Protein AF-T1L619-F1 (afdb_monomer_lite)

Sequence (221 aa):
MKNTIGLIFLFAVINASYSISLRELAFMKSLYAREDMPKLVLTAMVNRRIDEIRTLYERKPILEDAKIFCNSTEQSLQLLLDSMDSNNTRTGDLSESYSHIVRLINDVKSIMGIHNVDYLTMDSRYSFSRDNLQAMMDAYIGDIEMARKCEVSLGRPNRVDMKIVERIKSLSNEMRNYYFPKDDGFFAEVSSISRKTMDQCLWRFEFLLNKFTATFINLKM

Organism: Tetranychus urticae (NCBI:txid32264)

Foldseek 3Di:
DPVPVVVVVVVVLLVQALQLACQLVVLQCLLQVPHARDLQLLLLVLVSVLVVLVVVLPDPPDDPVSNVLSVVLNVLSVVLNVVSPDPPDDVVVSSVSVNVSSVVVVVVCVVVVNDRLNNDDLPPPDQDDLVSLLN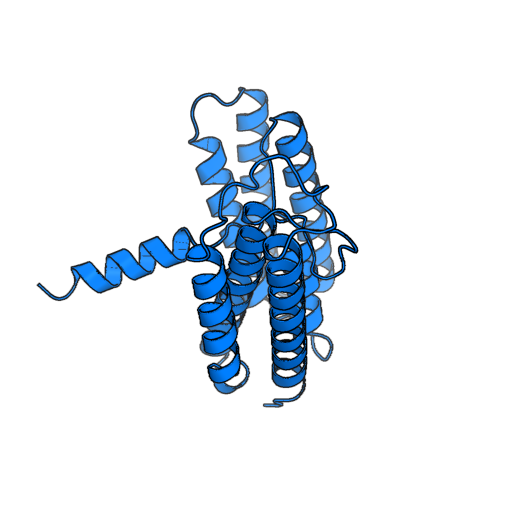VLSHVLSSLVSVQVSCVVVVNNVLQDVVLSVVSVVLSVCSVPDDDDPPPPDDDPCDDPVSVVSVVSSVVNVVSSVVRSVSSNPPDD

Radius of gyration: 19.01 Å; chains: 1; bounding box: 43×44×57 Å

pLDDT: mean 80.31, std 18.73, range [26.52, 97.88]

Structure (mmCIF, N/CA/C/O backbone):
data_AF-T1L619-F1
#
_entry.id   AF-T1L619-F1
#
loop_
_atom_site.group_PDB
_atom_site.id
_atom_site.type_symbol
_atom_site.label_atom_id
_atom_site.label_alt_id
_atom_site.label_comp_id
_atom_site.label_asym_id
_atom_site.label_entity_id
_atom_site.label_seq_id
_atom_site.pdbx_PDB_ins_code
_atom_site.Cartn_x
_atom_site.Cartn_y
_atom_site.Cartn_z
_atom_site.occupancy
_atom_site.B_iso_or_equiv
_atom_site.auth_seq_id
_atom_site.auth_comp_id
_atom_site.auth_asym_id
_atom_site.auth_atom_id
_atom_site.pdbx_PDB_model_num
ATOM 1 N N . MET A 1 1 ? 19.725 -22.799 15.401 1.00 37.38 1 MET A N 1
ATOM 2 C CA . MET A 1 1 ? 19.626 -22.023 14.139 1.00 37.38 1 MET A CA 1
ATOM 3 C C . MET A 1 1 ? 18.178 -21.956 13.620 1.00 37.38 1 MET A C 1
ATOM 5 O O . MET A 1 1 ? 17.909 -22.429 12.527 1.00 37.38 1 MET A O 1
ATOM 9 N N . LYS A 1 2 ? 17.219 -21.404 14.385 1.00 36.38 2 LYS A N 1
ATOM 10 C CA . LYS A 1 2 ? 15.802 -21.291 13.953 1.00 36.38 2 LYS A CA 1
ATOM 11 C C . LYS A 1 2 ? 15.220 -19.868 14.010 1.00 36.38 2 LYS A C 1
ATOM 13 O O . LYS A 1 2 ? 14.148 -19.646 13.466 1.00 36.38 2 LYS A O 1
ATOM 18 N N . ASN A 1 3 ? 15.949 -18.896 14.566 1.00 34.81 3 ASN A N 1
ATOM 19 C CA . ASN A 1 3 ? 15.437 -17.529 14.754 1.00 34.81 3 ASN A CA 1
ATOM 20 C C . ASN A 1 3 ? 15.889 -16.539 13.666 1.00 34.81 3 ASN A C 1
ATOM 22 O O . ASN A 1 3 ? 15.382 -15.427 13.601 1.00 34.81 3 ASN A O 1
ATOM 26 N N . THR A 1 4 ? 16.806 -16.938 12.782 1.00 33.28 4 THR A N 1
ATOM 27 C CA . THR A 1 4 ? 17.365 -16.043 11.755 1.00 33.28 4 THR A CA 1
ATOM 28 C C . THR A 1 4 ? 16.467 -15.938 10.516 1.00 33.28 4 THR A C 1
ATOM 30 O O . THR A 1 4 ? 16.403 -14.889 9.890 1.00 33.28 4 THR A O 1
ATOM 33 N N . ILE A 1 5 ? 15.701 -16.989 10.196 1.00 39.59 5 ILE A N 1
ATOM 34 C CA . ILE A 1 5 ? 14.804 -17.010 9.024 1.00 39.59 5 ILE A CA 1
ATOM 35 C C . ILE A 1 5 ? 13.561 -16.131 9.261 1.00 39.59 5 ILE A C 1
ATOM 37 O O . ILE A 1 5 ? 13.107 -15.450 8.345 1.00 39.59 5 ILE A O 1
ATOM 41 N N . GLY A 1 6 ? 13.053 -16.073 10.499 1.00 26.52 6 GLY A N 1
ATOM 42 C CA . GLY A 1 6 ? 11.910 -15.221 10.860 1.00 26.52 6 GLY A CA 1
ATOM 43 C C . GLY A 1 6 ? 12.223 -13.720 10.828 1.00 26.52 6 GLY A C 1
ATOM 44 O O . GLY A 1 6 ? 11.375 -12.925 10.437 1.00 26.52 6 GLY A O 1
ATOM 45 N N . LEU A 1 7 ? 13.458 -13.335 11.165 1.00 30.03 7 LEU A N 1
ATOM 46 C CA . LEU A 1 7 ? 13.918 -11.942 11.120 1.00 30.03 7 LEU A CA 1
ATOM 47 C C . LEU A 1 7 ? 14.172 -11.458 9.685 1.00 30.03 7 LEU A C 1
ATOM 49 O O . LEU A 1 7 ? 13.824 -10.329 9.358 1.00 30.03 7 LEU A O 1
ATOM 53 N N . ILE A 1 8 ? 14.683 -12.324 8.803 1.00 34.00 8 ILE A N 1
ATOM 54 C CA . ILE A 1 8 ? 14.854 -11.995 7.378 1.00 34.00 8 ILE A CA 1
ATOM 55 C C . ILE A 1 8 ? 13.491 -11.831 6.690 1.00 34.00 8 ILE A C 1
ATOM 57 O O . ILE A 1 8 ? 13.343 -10.942 5.859 1.00 34.00 8 ILE A O 1
ATOM 61 N N . PHE A 1 9 ? 12.469 -12.604 7.078 1.00 31.28 9 PHE A N 1
ATOM 62 C CA . PHE A 1 9 ? 11.103 -12.386 6.590 1.00 31.28 9 PHE A CA 1
ATOM 63 C C . PHE A 1 9 ? 10.485 -11.082 7.111 1.00 31.28 9 PHE A C 1
ATOM 65 O O . PHE A 1 9 ? 9.773 -10.422 6.362 1.00 31.28 9 PHE A O 1
ATOM 72 N N . LEU A 1 10 ? 10.786 -10.662 8.346 1.00 29.09 10 LEU A N 1
ATOM 73 C CA . LEU A 1 10 ? 10.315 -9.372 8.859 1.00 29.09 10 LEU A CA 1
ATOM 74 C C . LEU A 1 10 ? 10.954 -8.191 8.109 1.00 29.09 10 LEU A C 1
ATOM 76 O O . LEU A 1 10 ? 10.254 -7.243 7.770 1.00 29.09 10 LEU A O 1
ATOM 80 N N . PHE A 1 11 ? 12.247 -8.279 7.776 1.00 28.80 11 PHE A N 1
ATOM 81 C CA . PHE A 1 11 ? 12.939 -7.264 6.968 1.00 28.80 11 PHE A CA 1
ATOM 82 C C . PHE A 1 11 ? 12.570 -7.317 5.476 1.00 28.80 11 PHE A C 1
ATOM 84 O O . PHE A 1 11 ? 12.495 -6.276 4.829 1.00 28.80 11 PHE A O 1
ATOM 91 N N . ALA A 1 12 ? 12.263 -8.495 4.924 1.00 30.00 12 ALA A N 1
ATOM 92 C CA . ALA A 1 12 ? 11.769 -8.623 3.552 1.00 30.00 12 ALA A CA 1
ATOM 93 C C . ALA A 1 12 ? 10.346 -8.060 3.387 1.00 30.00 12 ALA A C 1
ATOM 95 O O . ALA A 1 12 ? 10.025 -7.524 2.331 1.00 30.00 12 ALA A O 1
ATOM 96 N N . VAL A 1 13 ? 9.519 -8.115 4.438 1.00 32.38 13 VAL A N 1
ATOM 97 C CA . VAL A 1 13 ? 8.191 -7.475 4.470 1.00 32.38 13 VAL A CA 1
ATOM 98 C C . VAL A 1 13 ? 8.295 -5.952 4.624 1.00 32.38 13 VAL A C 1
ATOM 100 O O . VAL A 1 13 ? 7.396 -5.242 4.190 1.00 32.38 13 VAL A O 1
ATOM 103 N N . ILE A 1 14 ? 9.396 -5.429 5.174 1.00 32.28 14 ILE A N 1
ATOM 104 C CA . ILE A 1 14 ? 9.647 -3.979 5.242 1.00 32.28 14 ILE A CA 1
ATOM 105 C C . ILE A 1 14 ? 10.118 -3.426 3.882 1.00 32.28 14 ILE A C 1
ATOM 107 O O . ILE A 1 14 ? 9.821 -2.284 3.565 1.00 32.28 14 ILE A O 1
ATOM 111 N N . ASN A 1 15 ? 10.732 -4.242 3.016 1.00 32.91 15 ASN A N 1
ATOM 112 C CA . ASN A 1 15 ? 11.107 -3.840 1.648 1.00 32.91 15 ASN A CA 1
ATOM 113 C C . ASN A 1 15 ? 10.049 -4.153 0.566 1.00 32.91 15 ASN A C 1
ATOM 115 O O . ASN A 1 15 ? 10.292 -3.913 -0.618 1.00 32.91 15 ASN A O 1
ATOM 119 N N . ALA A 1 16 ? 8.881 -4.684 0.935 1.00 37.38 16 ALA A N 1
ATOM 120 C CA . ALA A 1 16 ? 7.817 -5.031 -0.005 1.00 37.38 16 ALA A CA 1
ATOM 121 C C . ALA A 1 16 ? 6.839 -3.857 -0.177 1.00 37.38 16 ALA A C 1
ATOM 123 O O . ALA A 1 16 ? 5.763 -3.809 0.409 1.00 37.38 16 ALA A O 1
ATOM 124 N N . SER A 1 17 ? 7.266 -2.929 -1.030 1.00 44.44 17 SER A N 1
ATOM 125 C CA . SER A 1 17 ? 6.519 -1.800 -1.579 1.00 44.44 17 SER A CA 1
ATOM 126 C C . SER A 1 17 ? 6.154 -0.661 -0.630 1.00 44.44 17 SER A C 1
ATOM 128 O O . SER A 1 17 ? 5.087 -0.587 -0.018 1.00 44.44 17 SER A O 1
ATOM 130 N N . TYR A 1 18 ? 7.075 0.295 -0.601 1.00 51.22 18 TYR A N 1
ATOM 131 C CA . TYR A 1 18 ? 6.855 1.648 -0.122 1.00 51.22 18 TYR A CA 1
ATOM 132 C C . TYR A 1 18 ? 6.000 2.418 -1.128 1.00 51.22 18 TYR A C 1
ATOM 134 O O . TYR A 1 18 ? 6.495 3.106 -2.025 1.00 51.22 18 TYR A O 1
ATOM 142 N N . SER A 1 19 ? 4.694 2.217 -1.024 1.00 54.12 19 SER A N 1
ATOM 143 C CA . SER A 1 19 ? 3.709 2.976 -1.772 1.00 54.12 19 SER A CA 1
ATOM 144 C C . SER A 1 19 ? 3.681 4.395 -1.243 1.00 54.12 19 SER A C 1
ATOM 146 O O . SER A 1 19 ? 3.383 4.501 -0.079 1.00 54.12 19 SER A O 1
ATOM 148 N N . ILE A 1 20 ? 3.896 5.459 -2.021 1.00 58.19 20 ILE A N 1
ATOM 149 C CA . ILE A 1 20 ? 3.877 6.872 -1.558 1.00 58.19 20 ILE A CA 1
ATOM 150 C C . ILE A 1 20 ? 2.754 7.691 -2.199 1.00 58.19 20 ILE A C 1
ATOM 152 O O . ILE A 1 20 ? 2.664 8.908 -2.063 1.00 58.19 20 ILE A O 1
ATOM 156 N N . SER A 1 21 ? 1.852 7.040 -2.911 1.00 73.69 21 SER A N 1
ATOM 157 C CA . SER A 1 21 ? 0.797 7.720 -3.646 1.00 73.69 21 SER A CA 1
ATOM 158 C C . SER A 1 21 ? -0.538 7.731 -2.899 1.00 73.69 21 SER A C 1
ATOM 160 O O . SER A 1 21 ? -0.768 7.022 -1.916 1.00 73.69 21 SER A O 1
ATOM 162 N N . LEU A 1 22 ? -1.469 8.524 -3.432 1.00 85.81 22 LEU A N 1
ATOM 163 C CA . LEU A 1 22 ? -2.879 8.468 -3.047 1.00 85.81 22 LEU A CA 1
ATOM 164 C C . LEU A 1 22 ? -3.566 7.159 -3.480 1.00 85.81 22 LEU A C 1
ATOM 166 O O . LEU A 1 22 ? -4.703 6.929 -3.071 1.00 85.81 22 LEU A O 1
ATOM 170 N N . ARG A 1 23 ? -2.904 6.291 -4.265 1.00 90.31 23 ARG A N 1
ATOM 171 C CA . ARG A 1 23 ? -3.407 4.961 -4.654 1.00 90.31 23 ARG A CA 1
ATOM 172 C C . ARG A 1 23 ? -3.719 4.117 -3.428 1.00 90.31 23 ARG A C 1
ATOM 174 O O . ARG A 1 23 ? -4.805 3.555 -3.370 1.00 90.31 23 ARG A O 1
ATOM 181 N N . GLU A 1 24 ? -2.811 4.055 -2.452 1.00 90.81 24 GLU A N 1
ATOM 182 C CA . GLU A 1 24 ? -3.022 3.299 -1.211 1.00 90.81 24 GLU A CA 1
ATOM 183 C C . GLU A 1 24 ? -4.260 3.815 -0.474 1.00 90.81 24 GLU A C 1
ATOM 185 O O . GLU A 1 24 ? -5.128 3.028 -0.106 1.00 90.81 24 GLU A O 1
ATOM 190 N N . LEU A 1 25 ? -4.396 5.138 -0.320 1.00 91.75 25 LEU A N 1
ATOM 191 C CA . LEU A 1 25 ? -5.564 5.732 0.336 1.00 91.75 25 LEU A CA 1
ATOM 192 C C . LEU A 1 25 ? -6.856 5.419 -0.426 1.00 91.75 25 LEU A C 1
ATOM 194 O O . LEU A 1 25 ? -7.862 5.067 0.189 1.00 91.75 25 LEU A O 1
ATOM 198 N N . ALA A 1 26 ? -6.841 5.537 -1.754 1.00 91.81 26 ALA A N 1
ATOM 199 C CA . ALA A 1 26 ? -7.984 5.213 -2.599 1.00 91.81 26 ALA A CA 1
ATOM 200 C C . ALA A 1 26 ? -8.356 3.726 -2.496 1.00 91.81 26 ALA A C 1
ATOM 202 O O . ALA A 1 26 ? -9.531 3.386 -2.356 1.00 91.81 26 ALA A O 1
ATOM 203 N N . PHE A 1 27 ? -7.358 2.842 -2.496 1.00 93.31 27 PHE A N 1
ATOM 204 C CA . PHE A 1 27 ? -7.551 1.409 -2.339 1.00 93.31 27 PHE A CA 1
ATOM 205 C C . PHE A 1 27 ? -8.122 1.072 -0.958 1.00 93.31 27 PHE A C 1
ATOM 207 O O . PHE A 1 27 ? -9.142 0.388 -0.887 1.00 93.31 27 PHE A O 1
ATOM 214 N N . MET A 1 28 ? -7.571 1.621 0.128 1.00 93.75 28 MET A N 1
ATOM 215 C CA . MET A 1 28 ? -8.119 1.436 1.477 1.00 93.75 28 MET A CA 1
ATOM 216 C C . MET A 1 28 ? -9.564 1.931 1.563 1.00 93.75 28 MET A C 1
ATOM 218 O O . MET A 1 28 ? -10.438 1.182 1.991 1.00 93.75 28 MET A O 1
ATOM 222 N N . LYS A 1 29 ? -9.861 3.138 1.063 1.00 92.44 29 LYS A N 1
ATOM 223 C CA . LYS A 1 29 ? -11.241 3.653 0.994 1.00 92.44 29 LYS A CA 1
ATOM 224 C C . LYS A 1 29 ? -12.175 2.703 0.236 1.00 92.44 29 LYS A C 1
ATOM 226 O O . LYS A 1 29 ? -13.318 2.532 0.649 1.00 92.44 29 LYS A O 1
ATOM 231 N N . SER A 1 30 ? -11.696 2.044 -0.822 1.00 93.50 30 SER A N 1
ATOM 232 C CA . SER A 1 30 ? -12.489 1.051 -1.557 1.00 93.50 30 SER A CA 1
ATOM 233 C C . SER A 1 30 ? -12.796 -0.205 -0.731 1.00 93.50 30 SER A C 1
ATOM 235 O O . SER A 1 30 ? -13.918 -0.703 -0.784 1.00 93.50 30 SER A O 1
ATOM 237 N N . LEU A 1 31 ? -11.850 -0.686 0.086 1.00 94.62 31 LEU A N 1
ATOM 238 C CA . LEU A 1 31 ? -12.049 -1.851 0.956 1.00 94.62 31 LEU A CA 1
ATOM 239 C C . LEU A 1 31 ? -13.081 -1.577 2.056 1.00 94.62 31 LEU A C 1
ATOM 241 O O . LEU A 1 31 ? -13.889 -2.445 2.389 1.00 94.62 31 LEU A O 1
ATOM 245 N N . TYR A 1 32 ? -13.092 -0.352 2.577 1.00 92.75 32 TYR A N 1
ATOM 246 C CA . TYR A 1 32 ? -14.028 0.094 3.606 1.00 92.75 32 TYR A CA 1
ATOM 247 C C . TYR A 1 32 ? -15.246 0.823 3.024 1.00 92.75 32 TYR A C 1
ATOM 249 O O . TYR A 1 32 ? -15.916 1.545 3.733 1.00 92.75 32 TYR A O 1
ATOM 257 N N . ALA A 1 33 ? -15.627 0.620 1.759 1.00 90.62 33 ALA A N 1
ATOM 258 C CA . ALA A 1 33 ? -16.712 1.393 1.131 1.00 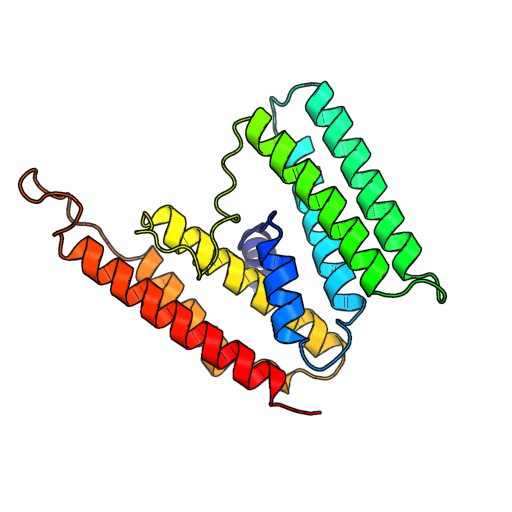90.62 33 ALA A CA 1
ATOM 259 C C . ALA A 1 33 ? -18.101 1.299 1.819 1.00 90.62 33 ALA A C 1
ATOM 261 O O . ALA A 1 33 ? -19.006 2.059 1.479 1.00 90.62 33 ALA A O 1
ATOM 262 N N . ARG A 1 34 ? -18.299 0.354 2.751 1.00 89.31 34 ARG A N 1
ATOM 263 C CA . ARG A 1 34 ? -19.550 0.153 3.510 1.00 89.31 34 ARG A CA 1
ATOM 264 C C . ARG A 1 34 ? -19.456 0.518 4.998 1.00 89.31 34 ARG A C 1
ATOM 266 O O . ARG A 1 34 ? -20.430 0.304 5.715 1.00 89.31 34 ARG A O 1
ATOM 273 N N . GLU A 1 35 ? -18.318 1.016 5.469 1.00 88.44 35 GLU A N 1
ATOM 274 C CA . GLU A 1 35 ? -18.114 1.434 6.861 1.00 88.44 35 GLU A CA 1
ATOM 275 C C . GLU A 1 35 ? -17.040 2.527 6.956 1.00 88.44 35 GLU A C 1
ATOM 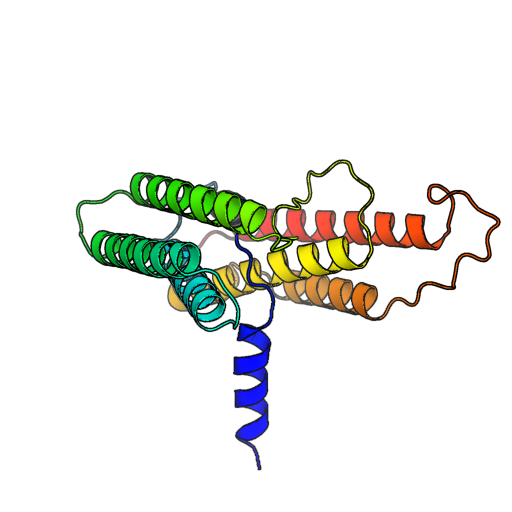277 O O . GLU A 1 35 ? -16.343 2.818 5.991 1.00 88.44 35 GLU A O 1
ATOM 282 N N . ASP A 1 36 ? -16.871 3.145 8.120 1.00 86.56 36 ASP A N 1
ATOM 283 C CA . ASP A 1 36 ? -15.731 4.040 8.299 1.00 86.56 36 ASP A CA 1
ATOM 284 C C . ASP A 1 36 ? -14.429 3.235 8.316 1.00 86.56 36 ASP A C 1
ATOM 286 O O . ASP A 1 36 ? -14.315 2.219 9.008 1.00 86.56 36 ASP A O 1
ATOM 290 N N . MET A 1 37 ? -13.421 3.711 7.577 1.00 90.00 37 MET A N 1
ATOM 291 C CA . MET A 1 37 ? -12.085 3.125 7.627 1.00 90.00 37 MET A CA 1
ATOM 292 C C . MET A 1 37 ? -11.585 3.131 9.084 1.00 90.00 37 MET A C 1
ATOM 294 O O . MET A 1 37 ? -11.557 4.197 9.708 1.00 90.00 37 MET A O 1
ATOM 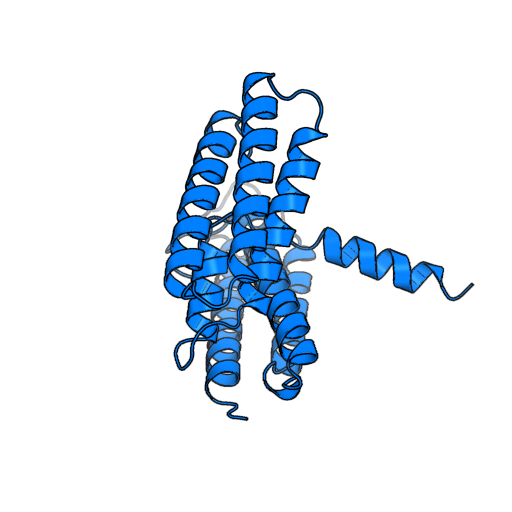298 N N . PRO A 1 38 ? -11.172 1.980 9.646 1.00 90.81 38 PRO A N 1
ATOM 299 C CA . PRO A 1 38 ? -10.690 1.930 11.017 1.00 90.81 38 PRO A CA 1
ATOM 300 C C . PRO A 1 38 ? -9.494 2.862 11.218 1.00 90.81 38 PRO A C 1
ATOM 302 O O . PRO A 1 38 ? -8.576 2.874 10.395 1.00 90.81 38 PRO A O 1
ATOM 305 N N . LYS A 1 39 ? -9.454 3.582 12.350 1.00 90.12 39 LYS A N 1
ATOM 306 C CA . LYS A 1 39 ? -8.313 4.448 12.714 1.00 90.12 39 LYS A CA 1
ATOM 307 C C . LYS A 1 39 ? -6.981 3.708 12.581 1.00 90.12 39 LYS A C 1
ATOM 309 O O . LYS A 1 39 ? -6.051 4.240 11.994 1.00 90.12 39 LYS A O 1
ATOM 314 N N . LEU A 1 40 ? -6.947 2.442 13.010 1.00 91.50 40 LEU A N 1
ATOM 315 C CA . LEU A 1 40 ? -5.774 1.571 12.927 1.00 91.50 40 LEU A CA 1
ATOM 316 C C . LEU A 1 40 ? -5.191 1.449 11.506 1.00 91.50 40 LEU A C 1
ATOM 318 O O . LEU A 1 40 ? -3.979 1.324 11.355 1.00 91.50 40 LEU A O 1
ATOM 322 N N . VAL A 1 41 ? -6.032 1.484 10.470 1.00 92.62 41 VAL A N 1
ATOM 323 C CA . VAL A 1 41 ? -5.586 1.431 9.069 1.00 92.62 41 VAL A CA 1
ATOM 324 C C . VAL A 1 41 ? -4.897 2.735 8.690 1.00 92.62 41 VAL A C 1
ATOM 326 O O . VAL A 1 41 ? -3.789 2.706 8.163 1.00 92.62 41 VAL A O 1
ATOM 329 N N . LEU A 1 42 ? -5.508 3.877 9.014 1.00 92.19 42 LEU A N 1
ATOM 330 C CA . LEU A 1 42 ? -4.909 5.184 8.748 1.00 92.19 42 LEU A CA 1
ATOM 331 C C . LEU A 1 42 ? -3.609 5.378 9.544 1.00 92.19 42 LEU A C 1
ATOM 333 O O . LEU A 1 42 ? -2.622 5.855 8.995 1.00 92.19 42 LEU A O 1
ATOM 337 N N . THR A 1 43 ? -3.571 4.939 10.804 1.00 92.69 43 THR A N 1
ATOM 338 C CA . THR A 1 43 ? -2.356 4.905 11.629 1.00 92.69 43 THR A CA 1
ATOM 339 C C . THR A 1 43 ? -1.246 4.102 10.950 1.00 92.69 43 THR A C 1
ATOM 341 O O . THR A 1 43 ? -0.105 4.557 10.888 1.00 92.69 43 THR A O 1
ATOM 344 N N . ALA A 1 44 ? -1.560 2.923 10.405 1.00 93.38 44 ALA A N 1
ATOM 345 C CA . ALA A 1 44 ? -0.578 2.098 9.705 1.00 93.38 44 ALA A CA 1
ATOM 346 C C . ALA A 1 44 ? -0.039 2.783 8.436 1.00 93.38 44 ALA A C 1
ATOM 348 O O . ALA A 1 44 ? 1.171 2.765 8.208 1.00 93.38 44 ALA A O 1
ATOM 349 N N . MET A 1 45 ? -0.906 3.447 7.666 1.00 93.06 45 MET A N 1
ATOM 350 C CA . MET A 1 45 ? -0.509 4.241 6.497 1.00 93.06 45 MET A CA 1
ATOM 351 C C . MET A 1 45 ? 0.409 5.412 6.870 1.00 93.06 45 MET A C 1
ATOM 353 O O . MET A 1 45 ? 1.383 5.692 6.172 1.00 93.06 45 MET A O 1
ATOM 357 N N . VAL A 1 46 ? 0.113 6.109 7.971 1.00 93.88 46 VAL A N 1
ATOM 358 C CA . VAL A 1 46 ? 0.937 7.225 8.457 1.00 93.88 46 VAL A CA 1
ATOM 359 C C . VAL A 1 46 ? 2.304 6.738 8.926 1.00 93.88 46 VAL A C 1
ATOM 361 O O . VAL A 1 46 ? 3.315 7.297 8.511 1.00 93.88 46 VAL A O 1
ATOM 364 N N . ASN A 1 47 ? 2.358 5.660 9.711 1.00 93.19 47 ASN A N 1
ATOM 365 C CA . ASN A 1 47 ? 3.626 5.072 10.153 1.00 93.19 47 ASN A CA 1
ATOM 366 C C . ASN A 1 47 ? 4.494 4.628 8.970 1.00 93.19 47 ASN A C 1
ATOM 368 O O . ASN A 1 47 ? 5.682 4.936 8.930 1.00 93.19 47 ASN A O 1
ATOM 372 N N . ARG A 1 48 ? 3.888 3.992 7.959 1.00 90.62 48 ARG A N 1
ATOM 373 C CA . ARG A 1 48 ? 4.580 3.631 6.716 1.00 90.62 48 ARG A CA 1
ATOM 374 C C . ARG A 1 48 ? 5.219 4.857 6.047 1.00 90.62 48 ARG A C 1
ATOM 376 O O . ARG A 1 48 ? 6.375 4.785 5.643 1.00 90.62 48 ARG A O 1
ATOM 383 N N . ARG A 1 49 ? 4.512 5.994 5.985 1.00 89.56 49 ARG A N 1
ATOM 384 C CA . ARG A 1 49 ? 5.054 7.259 5.442 1.00 89.56 49 ARG A CA 1
ATOM 385 C C . ARG A 1 49 ? 6.193 7.828 6.275 1.00 89.56 49 ARG A C 1
ATOM 387 O O . ARG A 1 49 ? 7.146 8.353 5.706 1.00 89.56 49 ARG A O 1
ATOM 394 N N . ILE A 1 50 ? 6.108 7.744 7.599 1.00 92.19 50 ILE A N 1
ATOM 395 C CA . ILE A 1 50 ? 7.187 8.191 8.487 1.00 92.19 50 ILE A CA 1
ATOM 396 C C . ILE A 1 50 ? 8.462 7.393 8.196 1.00 92.19 50 ILE A C 1
ATOM 398 O O . ILE A 1 50 ? 9.517 7.988 7.981 1.00 92.19 50 ILE A O 1
ATOM 402 N N . ASP A 1 51 ? 8.360 6.066 8.106 1.00 90.19 51 ASP A N 1
ATOM 403 C CA . ASP A 1 51 ? 9.504 5.197 7.805 1.00 90.19 51 ASP A CA 1
ATOM 404 C C . ASP A 1 51 ? 10.121 5.513 6.431 1.00 90.19 51 ASP A C 1
ATOM 406 O O . ASP A 1 51 ? 11.344 5.552 6.270 1.00 90.19 51 ASP A O 1
ATOM 410 N N . GLU A 1 52 ? 9.284 5.808 5.435 1.00 85.56 52 GLU A N 1
ATOM 411 C CA . GLU A 1 52 ? 9.717 6.212 4.094 1.00 85.56 52 GLU A CA 1
ATOM 412 C C . GLU A 1 52 ? 10.465 7.546 4.089 1.00 85.56 52 GLU A C 1
ATOM 414 O O . GLU A 1 52 ? 11.488 7.682 3.412 1.00 85.56 52 GLU A O 1
ATOM 419 N N . ILE A 1 53 ? 9.962 8.537 4.827 1.00 89.00 53 ILE A N 1
ATOM 420 C CA . ILE A 1 53 ? 10.574 9.864 4.924 1.00 89.00 53 ILE A CA 1
ATOM 421 C C . ILE A 1 53 ? 11.893 9.802 5.688 1.00 89.00 53 ILE A C 1
ATOM 423 O O . ILE A 1 53 ? 12.871 10.395 5.236 1.00 89.00 53 ILE A O 1
ATOM 427 N N . ARG A 1 54 ? 11.970 9.019 6.768 1.00 89.88 54 ARG A N 1
ATOM 428 C CA . ARG A 1 54 ? 13.229 8.757 7.481 1.00 89.88 54 ARG A CA 1
ATOM 429 C C . ARG A 1 54 ? 14.257 8.091 6.575 1.00 89.88 54 ARG A C 1
ATOM 431 O O . ARG A 1 54 ? 15.389 8.556 6.471 1.00 89.88 54 ARG A O 1
ATOM 438 N N . THR A 1 55 ? 13.837 7.074 5.825 1.00 86.25 55 THR A N 1
ATOM 439 C CA . THR A 1 55 ? 14.704 6.409 4.842 1.00 86.25 55 THR A CA 1
ATOM 440 C C . THR A 1 55 ? 15.189 7.388 3.772 1.00 86.25 55 THR A C 1
ATOM 442 O O . THR A 1 55 ? 16.344 7.330 3.353 1.00 86.25 55 THR A O 1
ATOM 445 N N . LEU A 1 56 ? 14.324 8.295 3.302 1.00 83.69 56 LEU A N 1
ATOM 446 C CA . LEU A 1 56 ? 14.707 9.331 2.345 1.00 83.69 56 LEU A CA 1
ATOM 447 C C . LEU A 1 56 ? 15.709 10.319 2.955 1.00 83.69 56 LEU A C 1
ATOM 449 O O . LEU A 1 56 ? 16.705 10.623 2.304 1.00 83.69 56 LEU A O 1
ATOM 453 N N . TYR A 1 57 ? 15.474 10.770 4.186 1.00 85.25 57 TYR A N 1
ATOM 454 C CA . TYR A 1 57 ? 16.352 11.681 4.920 1.00 85.25 57 TYR A CA 1
ATOM 455 C C . TYR A 1 57 ? 17.775 11.123 5.073 1.00 85.25 57 TYR A C 1
ATOM 457 O O . TYR A 1 57 ? 18.760 11.846 4.915 1.00 85.25 57 TYR A O 1
ATOM 465 N N . GLU A 1 58 ? 17.893 9.821 5.334 1.00 85.44 58 GLU A N 1
ATOM 466 C CA . GLU A 1 58 ? 19.175 9.134 5.512 1.00 85.44 58 GLU A CA 1
ATOM 467 C C . GLU A 1 58 ? 19.951 8.915 4.199 1.00 85.44 58 GLU A C 1
ATOM 469 O O . GLU A 1 58 ? 21.161 8.655 4.228 1.00 85.44 58 GLU A O 1
ATOM 474 N N . ARG A 1 59 ? 19.309 9.046 3.026 1.00 77.19 59 ARG A N 1
ATOM 475 C CA . ARG A 1 59 ? 19.990 8.885 1.730 1.00 77.19 59 ARG A CA 1
ATOM 476 C C . ARG A 1 59 ? 20.965 10.038 1.479 1.00 77.19 59 ARG A C 1
ATOM 478 O O . ARG A 1 59 ? 20.588 11.202 1.386 1.00 77.19 59 ARG A O 1
ATOM 485 N N . LYS A 1 60 ? 22.239 9.705 1.259 1.00 64.62 60 LYS A N 1
ATOM 486 C CA . LYS A 1 60 ? 23.240 10.643 0.723 1.00 64.62 60 LYS A CA 1
ATOM 487 C C . LYS A 1 60 ? 23.287 10.530 -0.809 1.00 64.62 60 LYS A C 1
ATOM 489 O O . LYS A 1 60 ? 23.319 9.398 -1.290 1.00 64.62 60 LYS A O 1
ATOM 494 N N . PRO A 1 61 ? 23.358 11.633 -1.580 1.00 74.88 61 PRO A N 1
ATOM 495 C CA . PRO A 1 61 ? 23.375 13.047 -1.194 1.00 74.88 61 PRO A CA 1
ATOM 496 C C . PRO A 1 61 ? 22.044 13.754 -1.535 1.00 74.88 61 PRO A C 1
ATOM 498 O O . PRO A 1 61 ? 21.808 14.086 -2.694 1.00 74.88 61 PRO A O 1
ATOM 501 N N . ILE A 1 62 ? 21.180 14.019 -0.549 1.00 81.25 62 ILE A N 1
ATOM 502 C CA . ILE A 1 62 ? 20.032 14.928 -0.740 1.00 81.25 62 ILE A CA 1
ATOM 503 C C . ILE A 1 62 ? 20.392 16.368 -0.346 1.00 81.25 62 ILE A C 1
ATOM 505 O O . ILE A 1 62 ? 21.231 16.590 0.531 1.00 81.25 62 ILE A O 1
ATOM 509 N N . LEU A 1 63 ? 19.758 17.339 -1.009 1.00 86.56 63 LEU A N 1
ATOM 510 C CA . LEU A 1 63 ? 19.921 18.772 -0.740 1.00 86.56 63 LEU A CA 1
ATOM 511 C C . LEU A 1 63 ? 19.433 19.140 0.670 1.00 86.56 63 LEU A C 1
ATOM 513 O O . LEU A 1 63 ? 18.568 18.468 1.229 1.00 86.56 63 LEU A O 1
ATOM 517 N N . GLU A 1 64 ? 19.953 20.231 1.232 1.00 89.56 64 GLU A N 1
ATOM 518 C CA . GLU A 1 64 ? 19.570 20.678 2.579 1.00 89.56 64 GLU A CA 1
ATOM 519 C C . GLU A 1 64 ? 18.079 21.041 2.667 1.00 89.56 64 GLU A C 1
ATOM 521 O O . GLU A 1 64 ? 17.396 20.602 3.589 1.00 89.56 64 GLU A O 1
ATOM 526 N N . ASP A 1 65 ? 17.528 21.708 1.651 1.00 89.88 65 ASP A N 1
ATOM 527 C CA . ASP A 1 65 ? 16.088 21.999 1.576 1.00 89.88 65 ASP A CA 1
ATOM 528 C C . ASP A 1 65 ? 15.238 20.719 1.574 1.00 89.88 65 ASP A C 1
ATOM 530 O O . ASP A 1 65 ? 14.166 20.669 2.180 1.00 89.88 65 ASP A O 1
ATOM 534 N N . ALA A 1 66 ? 15.738 19.641 0.958 1.00 89.00 66 ALA A N 1
ATOM 535 C CA . ALA A 1 66 ? 15.064 18.347 0.970 1.00 89.00 66 ALA A CA 1
ATOM 536 C C . ALA A 1 66 ? 15.095 17.697 2.363 1.00 89.00 66 ALA A C 1
ATOM 538 O O . ALA A 1 66 ? 14.120 17.055 2.756 1.00 89.00 66 ALA A O 1
ATOM 539 N N . LYS A 1 67 ? 16.167 17.894 3.144 1.00 90.81 67 LYS A N 1
ATOM 540 C CA . LYS A 1 67 ? 16.212 17.467 4.552 1.00 90.81 67 LYS A CA 1
ATOM 541 C C . LYS A 1 67 ? 15.225 18.245 5.411 1.00 90.81 67 LYS A C 1
ATOM 543 O O . LYS A 1 67 ? 14.515 17.636 6.207 1.00 90.81 67 LYS A O 1
ATOM 548 N N . ILE A 1 68 ? 15.153 19.565 5.229 1.00 93.81 68 ILE A N 1
ATOM 549 C CA . ILE A 1 68 ? 14.184 20.424 5.924 1.00 93.81 68 ILE A CA 1
ATOM 550 C C . ILE A 1 68 ? 12.761 19.955 5.609 1.00 93.81 68 ILE A C 1
ATOM 552 O O . ILE A 1 68 ? 11.961 19.765 6.525 1.00 93.81 68 ILE A O 1
ATOM 556 N N . PHE A 1 69 ? 12.467 19.687 4.333 1.00 93.94 69 PHE A N 1
ATOM 557 C CA . PHE A 1 69 ? 11.184 19.131 3.914 1.00 93.94 69 PHE A CA 1
ATOM 558 C C . PHE A 1 69 ? 10.889 17.776 4.573 1.00 93.94 69 PHE A C 1
ATOM 560 O O . PHE A 1 69 ? 9.792 17.587 5.097 1.00 93.94 69 PHE A O 1
ATOM 567 N N . CYS A 1 70 ? 11.850 16.847 4.590 1.00 92.19 70 CYS A N 1
ATOM 568 C CA . CYS A 1 70 ? 11.681 15.543 5.238 1.00 92.19 70 CYS A CA 1
ATOM 569 C C . CYS A 1 70 ? 11.368 15.696 6.736 1.00 92.19 70 CYS A C 1
ATOM 571 O O . CYS A 1 70 ? 10.385 15.130 7.206 1.00 92.19 70 CYS A O 1
ATOM 573 N N . ASN A 1 71 ? 12.123 16.526 7.461 1.00 94.75 71 ASN A N 1
ATOM 574 C CA . ASN A 1 71 ? 11.883 16.791 8.883 1.00 94.75 71 ASN A CA 1
ATOM 575 C C . ASN A 1 71 ? 10.496 17.408 9.131 1.00 94.75 71 ASN A C 1
ATOM 577 O O . ASN A 1 71 ? 9.770 16.974 10.023 1.00 94.75 71 ASN A O 1
ATOM 581 N N . SER A 1 72 ? 10.102 18.402 8.328 1.00 96.69 72 SER A N 1
ATOM 582 C CA . SER A 1 72 ? 8.783 19.042 8.434 1.00 96.69 72 SER A CA 1
ATOM 583 C C . SER A 1 72 ? 7.642 18.068 8.113 1.00 96.69 72 SER A C 1
ATOM 585 O O . SER A 1 72 ? 6.597 18.081 8.768 1.00 96.69 72 SER A O 1
ATOM 587 N N . THR A 1 73 ? 7.858 17.178 7.145 1.00 96.19 73 THR A N 1
ATOM 588 C CA . THR A 1 73 ? 6.909 16.124 6.781 1.00 96.19 73 THR A CA 1
ATOM 589 C C . THR A 1 73 ? 6.758 15.107 7.907 1.00 96.19 73 THR A C 1
ATOM 591 O O . THR A 1 73 ? 5.633 14.779 8.273 1.00 96.19 73 THR A O 1
ATOM 594 N N . GLU A 1 74 ? 7.861 14.639 8.496 1.00 95.94 74 GLU A N 1
ATOM 595 C CA . GLU A 1 74 ? 7.833 13.729 9.645 1.00 95.94 74 GLU A CA 1
ATOM 596 C C . GLU A 1 74 ? 7.068 14.346 10.822 1.00 95.94 74 GLU A C 1
ATOM 598 O O . GLU A 1 74 ? 6.176 13.707 11.373 1.00 95.94 74 GLU A O 1
ATOM 603 N N . GLN A 1 75 ? 7.338 15.613 11.151 1.00 96.81 75 GLN A N 1
ATOM 604 C CA . GLN A 1 75 ? 6.605 16.337 12.195 1.00 96.81 75 GLN A CA 1
ATOM 605 C C . GLN A 1 75 ? 5.108 16.445 11.882 1.00 96.81 75 GLN A C 1
ATOM 607 O O . GLN A 1 75 ? 4.281 16.225 12.762 1.00 96.81 75 GLN A O 1
ATOM 612 N N . SER A 1 76 ? 4.743 16.730 10.630 1.00 96.81 76 SER A N 1
ATOM 613 C CA . SER A 1 76 ? 3.338 16.811 10.203 1.00 96.81 76 SER A CA 1
ATOM 614 C C . SER A 1 76 ? 2.622 15.461 10.314 1.00 96.81 76 SER A C 1
ATOM 616 O O . SER A 1 76 ? 1.469 15.400 10.739 1.00 96.81 76 SER A O 1
ATOM 618 N N . LEU A 1 77 ? 3.305 14.367 9.967 1.00 95.62 77 LEU A N 1
ATOM 619 C CA . LEU A 1 77 ? 2.790 13.005 10.121 1.00 95.62 77 LEU A CA 1
ATOM 620 C C . LEU A 1 77 ? 2.658 12.618 11.600 1.00 95.62 77 LEU A C 1
ATOM 622 O O . LEU A 1 77 ? 1.667 11.994 11.971 1.00 95.62 77 LEU A O 1
ATOM 626 N N . GLN A 1 78 ? 3.602 13.025 12.451 1.00 95.50 78 GLN A N 1
ATOM 627 C CA . GLN A 1 78 ? 3.531 12.779 13.891 1.00 95.50 78 GLN A CA 1
ATOM 628 C C . GLN A 1 78 ? 2.370 13.545 14.539 1.00 95.50 78 GLN A C 1
ATOM 630 O O . GLN A 1 78 ? 1.588 12.952 15.274 1.00 95.50 78 GLN A O 1
ATOM 635 N N . LEU A 1 79 ? 2.173 14.819 14.181 1.00 94.00 79 LEU A N 1
ATOM 636 C CA . LEU A 1 79 ? 1.004 15.600 14.606 1.00 94.00 79 LEU A CA 1
ATOM 637 C C . LEU A 1 79 ? -0.311 14.937 14.175 1.00 94.00 79 LEU A C 1
ATOM 639 O O . LEU A 1 79 ? -1.293 14.939 14.919 1.00 94.00 79 LEU A O 1
ATOM 643 N N . LEU A 1 80 ? -0.334 14.348 12.976 1.00 93.38 80 LEU A N 1
ATOM 644 C CA . LEU A 1 80 ? -1.492 13.606 12.501 1.00 93.38 80 LEU A CA 1
ATOM 645 C C . LEU A 1 80 ? -1.750 12.357 13.359 1.00 93.38 80 LEU A C 1
ATOM 647 O O . LEU A 1 80 ? -2.906 12.118 13.704 1.00 93.38 80 LEU A O 1
ATOM 651 N N . LEU A 1 81 ? -0.720 11.597 13.747 1.00 92.62 81 LEU A N 1
ATOM 652 C CA . LEU A 1 81 ? -0.863 10.468 14.679 1.00 92.62 81 LEU A CA 1
ATOM 653 C C . LEU A 1 81 ? -1.418 10.918 16.030 1.00 92.62 81 LEU A C 1
ATOM 655 O O . LEU A 1 81 ? -2.424 10.372 16.477 1.00 92.62 81 LEU A O 1
ATOM 659 N N . ASP A 1 82 ? -0.835 11.959 16.623 1.00 90.81 82 ASP A N 1
ATOM 660 C CA . ASP A 1 82 ? -1.256 12.479 17.927 1.00 90.81 82 ASP A CA 1
ATOM 661 C C . ASP A 1 82 ? -2.732 12.928 17.896 1.00 90.81 82 ASP A C 1
ATOM 663 O O . ASP A 1 82 ? -3.490 12.748 18.851 1.00 90.81 82 ASP A O 1
ATOM 667 N N . SER A 1 83 ? -3.189 13.458 16.755 1.00 88.00 83 SER A N 1
ATOM 668 C CA . SER A 1 83 ? -4.591 13.837 16.563 1.00 88.00 83 SER A CA 1
ATOM 669 C C . SER A 1 83 ? -5.551 12.641 16.443 1.00 88.00 83 SER A C 1
ATOM 671 O O . SER A 1 83 ? -6.727 12.779 16.793 1.00 88.00 83 SER A O 1
ATOM 673 N N . MET A 1 84 ? -5.088 11.455 16.017 1.00 85.75 84 MET A N 1
ATOM 674 C CA . MET A 1 84 ? -5.919 10.238 15.947 1.00 85.75 84 MET A CA 1
ATOM 675 C C . MET A 1 84 ? -6.313 9.718 17.330 1.00 85.75 84 MET A C 1
ATOM 677 O O . MET A 1 84 ? -7.413 9.165 17.476 1.00 85.75 84 MET A O 1
ATOM 681 N N . ASP A 1 85 ? -5.453 9.934 18.325 1.00 79.00 85 ASP A N 1
ATOM 682 C CA . ASP A 1 85 ? -5.677 9.551 19.722 1.00 79.00 85 ASP A CA 1
ATOM 683 C C . ASP A 1 85 ? -6.678 10.479 20.428 1.00 79.00 85 ASP A C 1
ATOM 685 O O . ASP A 1 85 ? -7.244 10.137 21.468 1.00 79.00 85 ASP A O 1
ATOM 689 N N . SER A 1 86 ? -6.986 11.635 19.831 1.00 76.44 86 SER A N 1
ATOM 690 C CA . SER A 1 86 ? -8.052 12.508 20.316 1.00 76.44 86 SER A CA 1
ATOM 691 C C . SER A 1 86 ? -9.443 11.935 19.987 1.00 76.44 86 SER A C 1
ATOM 693 O O . SER A 1 86 ? -9.750 11.540 18.857 1.00 76.44 86 SER A O 1
ATOM 695 N N . ASN A 1 87 ? -10.340 11.919 20.977 1.00 64.19 87 ASN A N 1
ATOM 696 C CA . ASN A 1 87 ? -11.703 11.387 20.821 1.00 64.19 87 ASN A CA 1
ATOM 697 C C . ASN A 1 87 ? -12.618 12.244 19.923 1.00 64.19 87 ASN A C 1
ATOM 699 O O . ASN A 1 87 ? -13.700 11.792 19.556 1.00 64.19 87 ASN A O 1
ATOM 703 N N . ASN A 1 88 ? -12.196 13.456 19.551 1.00 64.06 88 ASN A N 1
ATOM 704 C CA . ASN A 1 88 ? -13.055 14.443 18.889 1.00 64.06 88 ASN A CA 1
ATOM 705 C C . ASN A 1 88 ? -12.853 14.543 17.370 1.00 64.06 88 ASN A C 1
ATOM 707 O O . ASN A 1 88 ? -13.619 15.247 16.713 1.00 64.06 88 ASN A O 1
ATOM 711 N N . THR A 1 89 ? -11.857 13.859 16.798 1.00 66.38 89 THR A N 1
ATOM 712 C CA . THR A 1 89 ? -11.515 14.028 15.378 1.00 66.38 89 THR A CA 1
ATOM 713 C C . THR A 1 89 ? -12.109 12.910 14.523 1.00 66.38 89 THR A C 1
ATOM 715 O O . THR A 1 89 ? -11.892 11.723 14.785 1.00 66.38 89 THR A O 1
ATOM 718 N N . ARG A 1 90 ? -12.874 13.279 13.486 1.00 70.31 90 ARG A N 1
ATOM 719 C CA . ARG A 1 90 ? -13.462 12.320 12.539 1.00 70.31 90 ARG A CA 1
ATOM 720 C C . ARG A 1 90 ? -12.375 11.764 11.622 1.00 70.31 90 ARG A C 1
ATOM 722 O O . ARG A 1 90 ? -11.546 12.510 11.109 1.00 70.31 90 ARG A O 1
ATOM 729 N N . THR A 1 91 ? -12.421 10.462 11.334 1.00 71.81 91 THR A N 1
ATOM 730 C CA . THR A 1 91 ? -11.455 9.808 10.430 1.00 71.81 91 THR A CA 1
ATOM 731 C C . THR A 1 91 ? -11.435 10.431 9.030 1.00 71.81 91 THR A C 1
ATOM 733 O O . THR A 1 91 ? -10.389 10.457 8.385 1.00 71.81 91 THR A O 1
ATOM 736 N N . GLY A 1 92 ? -12.570 10.970 8.568 1.00 71.94 92 GLY A N 1
ATOM 737 C CA . GLY A 1 92 ? -12.662 11.699 7.301 1.00 71.94 92 GLY A CA 1
ATOM 738 C C . GLY A 1 92 ? -11.695 12.883 7.228 1.00 71.94 92 GLY A C 1
ATOM 739 O O . GLY A 1 92 ? -10.913 12.958 6.280 1.00 71.94 92 GLY A O 1
ATOM 740 N N . ASP A 1 93 ? -11.677 13.725 8.264 1.00 80.44 93 ASP A N 1
ATOM 741 C CA . ASP A 1 93 ? -10.820 14.916 8.344 1.00 80.44 93 ASP A CA 1
ATOM 742 C C . ASP A 1 93 ? -9.335 14.519 8.379 1.00 80.44 93 ASP A C 1
ATOM 744 O O . ASP A 1 93 ? -8.502 15.083 7.671 1.00 80.44 93 ASP A O 1
ATOM 748 N N . LEU A 1 94 ? -9.013 13.459 9.126 1.00 87.44 94 LEU A N 1
ATOM 749 C CA . LEU A 1 94 ? -7.659 12.903 9.213 1.00 87.44 94 LEU A CA 1
ATOM 750 C C . LEU A 1 94 ? -7.181 12.344 7.866 1.00 87.44 94 LEU A C 1
ATOM 752 O O . LEU A 1 94 ? -6.011 12.486 7.512 1.00 87.44 94 LEU A O 1
ATOM 756 N N . SER A 1 95 ? -8.083 11.734 7.092 1.00 87.38 95 SER A N 1
ATOM 757 C CA . SER A 1 95 ? -7.760 11.208 5.764 1.00 87.38 95 SER A CA 1
ATOM 758 C C . SER A 1 95 ? -7.465 12.312 4.742 1.00 87.38 95 SER A C 1
ATOM 760 O O . SER A 1 95 ? -6.653 12.098 3.841 1.00 87.38 95 SER A O 1
ATOM 762 N N . GLU A 1 96 ? -8.083 13.489 4.884 1.00 90.00 96 GLU A N 1
ATOM 763 C CA . GLU A 1 96 ? -7.808 14.637 4.013 1.00 90.00 96 GLU A CA 1
ATOM 764 C C . GLU A 1 96 ? -6.470 15.289 4.370 1.00 90.00 96 GLU A C 1
ATOM 766 O O . GLU A 1 96 ? -5.656 15.539 3.482 1.00 90.00 96 GLU A O 1
ATOM 771 N N . SER A 1 97 ? -6.181 15.456 5.664 1.00 91.69 97 SER A N 1
ATOM 772 C CA . SER A 1 97 ? -4.864 15.907 6.132 1.00 91.69 97 SER A CA 1
ATOM 773 C C . SER A 1 97 ? -3.748 14.971 5.662 1.00 91.69 97 SER A C 1
ATOM 775 O O . SER A 1 97 ? -2.734 15.425 5.134 1.00 91.69 97 SER A O 1
ATOM 777 N N . TYR A 1 98 ? -3.960 13.655 5.763 1.00 93.44 98 TYR A N 1
ATOM 778 C CA . TYR A 1 98 ? -3.042 12.659 5.211 1.00 93.44 98 TYR A CA 1
ATOM 779 C C . TYR A 1 98 ? -2.843 12.832 3.698 1.00 93.44 98 TYR A C 1
ATOM 781 O O . TYR A 1 98 ? -1.711 12.885 3.220 1.00 93.44 98 TYR A O 1
ATOM 789 N N . SER A 1 99 ? -3.939 12.958 2.944 1.00 92.50 99 SER A N 1
ATOM 790 C CA . SER A 1 99 ? -3.917 13.168 1.492 1.00 92.50 99 SER A CA 1
ATOM 791 C C . SER A 1 99 ? -3.113 14.414 1.106 1.00 92.50 99 SER A C 1
ATOM 793 O O . SER A 1 99 ? -2.295 14.365 0.185 1.00 92.50 99 SER A O 1
ATOM 795 N N . HIS A 1 100 ? -3.290 15.515 1.840 1.00 93.81 100 HIS A N 1
ATOM 796 C CA . HIS A 1 100 ? -2.545 16.752 1.630 1.00 93.81 100 HIS A CA 1
ATOM 797 C C . HIS A 1 100 ? -1.033 16.556 1.815 1.00 93.81 100 HIS A C 1
ATOM 799 O O . HIS A 1 100 ? -0.262 16.900 0.919 1.00 93.81 100 HIS A O 1
ATOM 805 N N . ILE A 1 101 ? -0.613 15.934 2.922 1.00 94.25 101 ILE A N 1
ATOM 806 C CA . ILE A 1 101 ? 0.803 15.635 3.185 1.00 94.25 101 ILE A CA 1
ATOM 807 C C . ILE A 1 101 ? 1.379 14.749 2.070 1.00 94.25 101 ILE A C 1
ATOM 809 O O . ILE A 1 101 ? 2.444 15.033 1.529 1.00 94.25 101 ILE A O 1
ATOM 813 N N . VAL A 1 102 ? 0.655 13.701 1.667 1.00 91.56 102 VAL A N 1
ATOM 814 C CA . VAL A 1 102 ? 1.091 12.782 0.606 1.00 91.56 102 VAL A CA 1
ATOM 815 C C . VAL A 1 102 ? 1.250 13.485 -0.748 1.00 91.56 102 VAL A C 1
ATOM 817 O O . VAL A 1 102 ? 2.177 13.161 -1.492 1.00 91.56 102 VAL A O 1
ATOM 820 N N . ARG A 1 103 ? 0.397 14.459 -1.085 1.00 91.06 103 ARG A N 1
ATOM 821 C CA . ARG A 1 103 ? 0.565 15.272 -2.305 1.00 91.06 103 ARG A CA 1
ATOM 822 C C . ARG A 1 103 ? 1.881 16.047 -2.279 1.00 91.06 103 ARG A C 1
ATOM 824 O O . ARG A 1 103 ? 2.660 15.911 -3.217 1.00 91.06 103 ARG A O 1
ATOM 831 N N . LEU A 1 104 ? 2.178 16.732 -1.173 1.00 92.06 104 LEU A N 1
ATOM 832 C CA . LEU A 1 104 ? 3.441 17.462 -1.007 1.00 92.06 104 LEU A CA 1
ATOM 833 C C . LEU A 1 104 ? 4.664 16.546 -1.148 1.00 92.06 104 LEU A C 1
ATOM 835 O O . LEU A 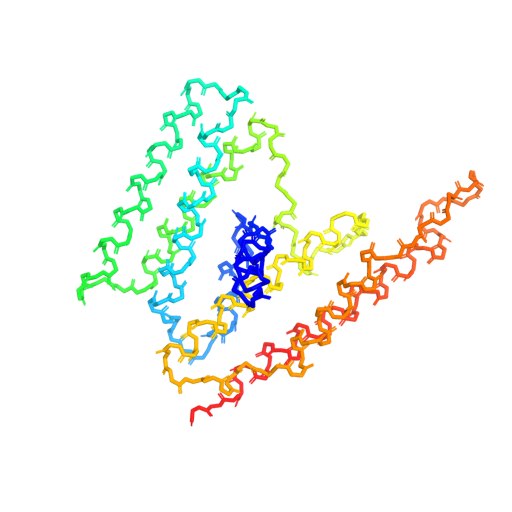1 104 ? 5.632 16.904 -1.816 1.00 92.06 104 LEU A O 1
ATOM 839 N N . ILE A 1 105 ? 4.613 15.341 -0.567 1.00 90.44 105 ILE A N 1
ATOM 840 C CA . ILE A 1 105 ? 5.694 14.352 -0.706 1.00 90.44 105 ILE A CA 1
ATOM 841 C C . ILE A 1 105 ? 5.912 13.990 -2.179 1.00 90.44 105 ILE A C 1
ATOM 843 O O . ILE A 1 105 ? 7.056 13.915 -2.630 1.00 90.44 105 ILE A O 1
ATOM 847 N N . ASN A 1 106 ? 4.835 13.753 -2.930 1.00 86.06 106 ASN A N 1
ATOM 848 C CA . ASN A 1 106 ? 4.932 13.403 -4.346 1.00 86.06 106 ASN A CA 1
ATOM 849 C C . ASN A 1 106 ? 5.512 14.550 -5.185 1.00 86.06 106 ASN A C 1
ATOM 851 O O . ASN A 1 106 ? 6.390 14.298 -6.012 1.00 86.06 106 ASN A O 1
ATOM 855 N N . ASP A 1 107 ? 5.097 15.791 -4.924 1.00 86.94 107 ASP A N 1
ATOM 856 C CA . ASP A 1 107 ? 5.609 16.975 -5.619 1.00 86.94 107 ASP A CA 1
ATOM 857 C C . ASP A 1 107 ? 7.119 17.144 -5.393 1.00 86.94 107 ASP A C 1
ATOM 859 O O . ASP A 1 107 ? 7.894 17.259 -6.347 1.00 86.94 107 ASP A O 1
ATOM 863 N N . VAL A 1 108 ? 7.574 17.063 -4.137 1.00 86.88 108 VAL A N 1
ATOM 864 C CA . VAL A 1 108 ? 9.002 17.194 -3.806 1.00 86.88 108 VAL A CA 1
ATOM 865 C C . VAL A 1 108 ? 9.824 16.042 -4.376 1.00 86.88 108 VAL A C 1
ATOM 867 O O . VAL A 1 108 ? 10.902 16.273 -4.921 1.00 86.88 108 VAL A O 1
ATOM 870 N N . LYS A 1 109 ? 9.321 14.804 -4.339 1.00 82.88 109 LYS A N 1
ATOM 871 C CA . LYS A 1 109 ? 10.009 13.667 -4.971 1.00 82.88 109 LYS A CA 1
ATOM 872 C C . LYS A 1 109 ? 10.196 13.859 -6.471 1.00 82.88 109 LYS A C 1
ATOM 874 O O . LYS A 1 109 ? 11.272 13.543 -6.977 1.00 82.88 109 LYS A O 1
ATOM 879 N N . SER A 1 110 ? 9.192 14.405 -7.157 1.00 81.75 110 SER A N 1
ATOM 880 C CA . SER A 1 110 ? 9.302 14.745 -8.576 1.00 81.75 110 SER A CA 1
ATOM 881 C C . SER A 1 110 ? 10.409 15.775 -8.819 1.00 81.75 110 SER A C 1
ATOM 883 O O . SER A 1 110 ? 11.219 15.590 -9.725 1.00 81.75 110 SER A O 1
ATOM 885 N N . ILE A 1 111 ? 10.496 16.820 -7.987 1.00 85.81 111 ILE A N 1
ATOM 886 C CA . ILE A 1 111 ? 11.556 17.845 -8.063 1.00 85.81 111 ILE A CA 1
ATOM 887 C C . ILE A 1 111 ? 12.943 17.230 -7.818 1.00 85.81 111 ILE A C 1
ATOM 889 O O . ILE A 1 111 ? 13.908 17.576 -8.493 1.00 85.81 111 ILE A O 1
ATOM 893 N N . MET A 1 112 ? 13.045 16.277 -6.890 1.00 82.25 112 MET A N 1
ATOM 894 C CA . MET A 1 112 ? 14.287 15.561 -6.579 1.00 82.25 112 MET A CA 1
ATOM 895 C C . MET A 1 112 ? 14.686 14.513 -7.634 1.00 82.25 112 MET A C 1
ATOM 897 O O . MET A 1 112 ? 15.706 13.846 -7.463 1.00 82.25 112 MET A O 1
ATOM 901 N N . GLY A 1 113 ? 13.888 14.309 -8.688 1.00 75.50 113 GLY A N 1
ATOM 902 C CA . GLY A 1 113 ? 14.120 13.249 -9.676 1.00 75.50 113 GLY A CA 1
ATOM 903 C C . GLY A 1 113 ? 13.948 11.835 -9.107 1.00 75.50 113 GLY A C 1
ATOM 904 O O . GLY A 1 113 ? 14.447 10.865 -9.675 1.00 75.50 113 GLY A O 1
ATOM 905 N N . ILE A 1 114 ? 13.256 11.692 -7.975 1.00 77.25 114 ILE A N 1
ATOM 906 C CA . ILE A 1 114 ? 12.950 10.391 -7.385 1.00 77.25 114 ILE A CA 1
ATOM 907 C C . ILE A 1 114 ? 11.736 9.834 -8.117 1.00 77.25 114 ILE A C 1
ATOM 909 O O . ILE A 1 114 ? 10.599 10.223 -7.850 1.00 77.25 114 ILE A O 1
ATOM 913 N N . HIS A 1 115 ? 11.982 8.896 -9.031 1.00 65.94 115 HIS A N 1
ATOM 914 C CA . HIS A 1 115 ? 10.914 8.183 -9.719 1.00 65.94 115 HIS A CA 1
ATOM 915 C C . HIS A 1 115 ? 10.071 7.396 -8.713 1.00 65.94 115 HIS A C 1
ATOM 917 O O . HIS A 1 115 ? 10.502 6.383 -8.162 1.00 65.94 115 HIS A O 1
ATOM 923 N N . ASN A 1 116 ? 8.856 7.879 -8.470 1.00 64.19 116 ASN A N 1
ATOM 924 C CA . ASN A 1 116 ? 7.837 7.126 -7.767 1.00 64.19 116 ASN A CA 1
ATOM 925 C C . ASN A 1 116 ? 7.074 6.305 -8.808 1.00 64.19 116 ASN A C 1
ATOM 927 O O . ASN A 1 116 ? 6.445 6.904 -9.656 1.00 64.19 116 ASN A O 1
ATOM 931 N N . VAL A 1 117 ? 7.125 4.976 -8.794 1.00 62.50 117 VAL A N 1
ATOM 932 C CA . VAL A 1 117 ? 6.300 4.131 -9.692 1.00 62.50 117 VAL A CA 1
ATOM 933 C C . VAL A 1 117 ? 4.945 3.779 -9.074 1.00 62.50 117 VAL A C 1
ATOM 935 O O . VAL A 1 117 ? 4.101 3.161 -9.709 1.00 62.50 117 VAL A O 1
ATOM 938 N N . ASP A 1 118 ? 4.707 4.218 -7.841 1.00 63.69 118 ASP A N 1
ATOM 939 C CA . ASP A 1 118 ? 3.508 3.896 -7.083 1.00 63.69 118 ASP A CA 1
ATOM 940 C C . ASP A 1 118 ? 2.281 4.754 -7.454 1.00 63.69 118 ASP A C 1
ATOM 942 O O . ASP A 1 118 ? 1.165 4.426 -7.068 1.00 63.69 118 ASP A O 1
ATOM 946 N N . TYR A 1 119 ? 2.440 5.821 -8.255 1.00 60.91 119 TYR A N 1
ATOM 947 C CA . TYR A 1 119 ? 1.291 6.560 -8.814 1.00 60.91 119 TYR A CA 1
ATOM 948 C C . TYR A 1 119 ? 0.468 5.728 -9.809 1.00 60.91 119 TYR A C 1
ATOM 950 O O . TYR A 1 119 ? -0.625 6.134 -10.206 1.00 60.91 119 TYR A O 1
ATOM 958 N N . LEU A 1 120 ? 1.005 4.591 -10.249 1.00 65.88 120 LEU A N 1
ATOM 959 C CA . LEU A 1 120 ? 0.371 3.709 -11.207 1.00 65.88 120 LEU A CA 1
ATOM 960 C C . LEU A 1 120 ? -0.813 2.988 -10.558 1.00 65.88 120 LEU A C 1
ATOM 962 O O . LEU A 1 120 ? -0.661 2.193 -9.632 1.00 65.88 120 LEU A O 1
ATOM 966 N N . THR A 1 121 ? -2.009 3.281 -11.058 1.00 68.56 121 THR A N 1
ATOM 967 C CA . THR A 1 121 ? -3.251 2.636 -10.635 1.00 68.56 121 THR A CA 1
ATOM 968 C C . THR A 1 121 ? -3.680 1.589 -11.658 1.00 68.56 121 THR A C 1
ATOM 970 O O . THR A 1 121 ? -3.321 1.665 -12.835 1.00 68.56 121 THR A O 1
ATOM 973 N N . MET A 1 122 ? -4.509 0.634 -11.230 1.00 64.25 122 MET A N 1
ATOM 974 C CA . MET A 1 122 ? -5.085 -0.365 -12.142 1.00 64.25 122 MET A CA 1
ATOM 975 C C . MET A 1 122 ? -5.934 0.244 -13.269 1.00 64.25 122 MET A C 1
ATOM 977 O O . MET A 1 122 ? -6.070 -0.372 -14.316 1.00 64.25 122 MET A O 1
ATOM 981 N N . ASP A 1 123 ? -6.458 1.460 -13.083 1.00 58.56 123 ASP A N 1
ATOM 982 C CA . ASP A 1 123 ? -7.248 2.193 -14.088 1.00 58.56 123 ASP A CA 1
ATOM 983 C C . ASP A 1 123 ? -6.373 2.953 -15.110 1.00 58.56 123 ASP A C 1
ATOM 985 O O . ASP A 1 123 ? -6.853 3.699 -15.967 1.00 58.56 123 ASP A O 1
ATOM 989 N N . SER A 1 124 ? -5.045 2.806 -15.048 1.00 59.28 124 SER A N 1
ATOM 990 C CA . SER A 1 124 ? -4.194 3.397 -16.072 1.00 59.28 124 SER A CA 1
ATOM 991 C C . SER A 1 124 ? -4.421 2.641 -17.389 1.00 59.28 124 SER A C 1
ATOM 993 O O . SER A 1 124 ? -4.085 1.464 -17.512 1.00 59.28 124 SER A O 1
ATOM 995 N N . ARG A 1 125 ? -4.979 3.324 -18.398 1.00 55.00 125 ARG A N 1
ATOM 996 C CA . ARG A 1 125 ? -5.256 2.781 -19.749 1.00 55.00 125 ARG A CA 1
ATOM 997 C C . ARG A 1 125 ? -3.990 2.444 -20.553 1.00 55.00 125 ARG A C 1
ATOM 999 O O . ARG A 1 125 ? -4.040 2.362 -21.779 1.00 55.00 125 ARG A O 1
ATOM 1006 N N . TYR A 1 126 ? -2.845 2.333 -19.888 1.00 57.06 126 TYR A N 1
ATOM 1007 C CA . TYR A 1 126 ? -1.536 2.283 -20.506 1.00 57.06 126 TYR A CA 1
ATOM 1008 C C . TYR A 1 126 ? -0.919 0.898 -20.445 1.00 57.06 126 TYR A C 1
ATOM 1010 O O . TYR A 1 126 ? -1.076 0.109 -19.515 1.00 57.06 126 TYR A O 1
ATOM 1018 N N . SER A 1 127 ? -0.123 0.660 -21.469 1.00 65.06 127 SER A N 1
ATOM 1019 C CA . SER A 1 127 ? 0.790 -0.446 -21.578 1.00 65.06 127 SER A CA 1
ATOM 1020 C C . SER A 1 127 ? 1.943 -0.282 -20.568 1.00 65.06 127 SER A C 1
ATOM 1022 O O . SER A 1 127 ? 2.856 0.508 -20.797 1.00 65.06 127 SER A O 1
ATOM 1024 N N . PHE A 1 128 ? 1.939 -1.017 -19.452 1.00 69.81 128 PHE A N 1
ATOM 1025 C CA . PHE A 1 128 ? 3.037 -0.965 -18.471 1.00 69.81 128 PHE A CA 1
ATOM 1026 C C . PHE A 1 128 ? 4.349 -1.543 -19.012 1.00 69.81 128 PHE A C 1
ATOM 1028 O O . PHE A 1 128 ? 4.327 -2.573 -19.688 1.00 69.81 128 PHE A O 1
ATOM 1035 N N . SER A 1 129 ? 5.494 -0.943 -18.669 1.00 78.44 129 SER A N 1
ATOM 1036 C CA . SER A 1 129 ? 6.768 -1.677 -18.696 1.00 78.44 129 SER A CA 1
ATOM 1037 C C . SER A 1 129 ? 6.728 -2.796 -17.649 1.00 78.44 129 SER A C 1
ATOM 1039 O O . SER A 1 129 ? 5.939 -2.734 -16.702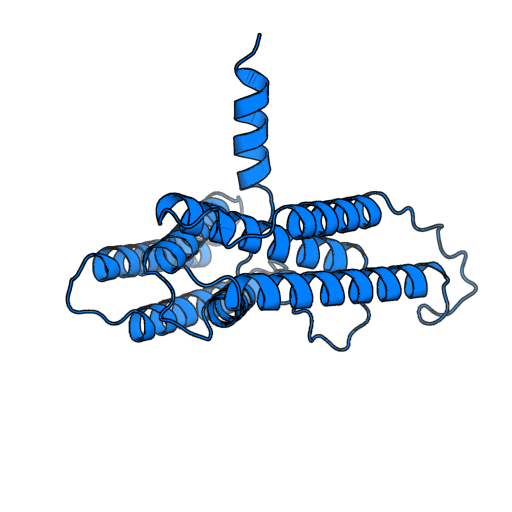 1.00 78.44 129 SER A O 1
ATOM 1041 N N . ARG A 1 130 ? 7.584 -3.816 -17.775 1.00 81.38 130 ARG A N 1
ATOM 1042 C CA . ARG A 1 130 ? 7.636 -4.887 -16.770 1.00 81.38 130 ARG A CA 1
ATOM 1043 C C . ARG A 1 130 ? 7.924 -4.355 -15.371 1.00 81.38 130 ARG A C 1
ATOM 1045 O O . ARG A 1 130 ? 7.250 -4.762 -14.433 1.00 81.38 130 ARG A O 1
ATOM 1052 N N . ASP A 1 131 ? 8.894 -3.458 -15.234 1.00 80.69 131 ASP A N 1
ATOM 1053 C CA . ASP A 1 131 ? 9.269 -2.924 -13.922 1.00 80.69 131 ASP A CA 1
ATOM 1054 C C . ASP A 1 131 ? 8.125 -2.120 -13.300 1.00 80.69 131 ASP A C 1
ATOM 1056 O O . ASP A 1 131 ? 7.847 -2.260 -12.111 1.00 80.69 131 ASP A O 1
ATOM 1060 N N . ASN A 1 132 ? 7.386 -1.368 -14.118 1.00 81.44 132 ASN A N 1
ATOM 1061 C CA . ASN A 1 132 ? 6.211 -0.628 -13.672 1.00 81.44 132 ASN A CA 1
ATOM 1062 C C . ASN A 1 132 ? 5.061 -1.560 -13.259 1.00 81.44 132 ASN A C 1
ATOM 1064 O O . ASN A 1 132 ? 4.436 -1.337 -12.224 1.00 81.44 132 ASN A O 1
ATOM 1068 N N . LEU A 1 133 ? 4.798 -2.620 -14.033 1.00 85.06 133 LEU A N 1
ATOM 1069 C CA . LEU A 1 133 ? 3.795 -3.631 -13.686 1.00 85.06 133 LEU A CA 1
ATOM 1070 C C . LEU A 1 133 ? 4.171 -4.344 -12.382 1.00 85.06 133 LEU A C 1
ATOM 1072 O O . LEU A 1 133 ? 3.346 -4.452 -11.479 1.00 85.06 133 LEU A O 1
ATOM 1076 N N . GLN A 1 134 ? 5.426 -4.774 -12.259 1.00 87.12 134 GLN A N 1
ATOM 1077 C CA . GLN A 1 134 ? 5.942 -5.437 -11.066 1.00 87.12 134 GLN A CA 1
ATOM 1078 C C . GLN A 1 134 ? 5.816 -4.543 -9.828 1.00 87.12 134 GLN A C 1
ATOM 1080 O O . GLN A 1 134 ? 5.316 -4.993 -8.799 1.00 87.12 134 GLN A O 1
ATOM 1085 N N . ALA A 1 135 ? 6.227 -3.278 -9.929 1.00 84.44 135 ALA A N 1
ATOM 1086 C CA . ALA A 1 135 ? 6.158 -2.340 -8.817 1.00 84.44 135 ALA A CA 1
ATOM 1087 C C . ALA A 1 135 ? 4.716 -2.061 -8.373 1.00 84.44 135 ALA A C 1
ATOM 1089 O O . ALA A 1 135 ? 4.432 -2.065 -7.176 1.00 84.44 135 ALA A O 1
ATOM 1090 N N . MET A 1 136 ? 3.792 -1.891 -9.323 1.00 87.56 136 MET A N 1
ATOM 1091 C CA . MET A 1 136 ? 2.367 -1.738 -9.025 1.00 87.56 136 MET A CA 1
ATOM 1092 C C . MET A 1 136 ? 1.813 -2.978 -8.309 1.00 87.56 136 MET A C 1
ATOM 1094 O O . MET A 1 136 ? 1.095 -2.851 -7.316 1.00 87.56 136 MET A O 1
ATOM 1098 N N . MET A 1 137 ? 2.160 -4.182 -8.777 1.00 90.75 137 MET A N 1
ATOM 1099 C CA . MET A 1 137 ? 1.722 -5.425 -8.139 1.00 90.75 137 MET A CA 1
ATOM 1100 C C . MET A 1 137 ? 2.240 -5.540 -6.708 1.00 90.75 137 MET A C 1
ATOM 1102 O O . MET A 1 137 ? 1.471 -5.854 -5.799 1.00 90.75 137 MET A O 1
ATOM 1106 N N . ASP A 1 138 ? 3.521 -5.239 -6.499 1.00 89.50 138 ASP A N 1
ATOM 1107 C CA . ASP A 1 138 ? 4.140 -5.256 -5.177 1.00 89.50 138 ASP A CA 1
ATOM 1108 C C . ASP A 1 138 ? 3.491 -4.217 -4.243 1.00 89.50 138 ASP A C 1
ATOM 1110 O O . ASP A 1 138 ? 3.282 -4.508 -3.066 1.00 89.50 138 ASP A O 1
ATOM 1114 N N . ALA A 1 139 ? 3.079 -3.053 -4.759 1.00 88.31 139 ALA A N 1
ATOM 1115 C CA . ALA A 1 139 ? 2.365 -2.021 -4.001 1.00 88.31 139 ALA A CA 1
ATOM 1116 C C . ALA A 1 139 ? 0.999 -2.461 -3.490 1.00 88.31 139 ALA A C 1
ATOM 1118 O O . ALA A 1 139 ? 0.729 -2.388 -2.292 1.00 88.31 139 ALA A O 1
ATOM 1119 N N . TYR A 1 140 ? 0.157 -3.013 -4.358 1.00 91.94 140 TYR A N 1
ATOM 1120 C CA . TYR A 1 140 ? -1.125 -3.559 -3.917 1.00 91.94 140 TYR A CA 1
ATOM 1121 C C . TYR A 1 140 ? -0.953 -4.755 -2.969 1.00 91.94 140 TYR A C 1
ATOM 1123 O O . TYR A 1 140 ? -1.745 -4.904 -2.041 1.00 91.94 140 TYR A O 1
ATOM 1131 N N . ILE A 1 141 ? 0.077 -5.593 -3.149 1.00 93.88 141 ILE A N 1
ATOM 1132 C CA . ILE A 1 141 ? 0.383 -6.673 -2.197 1.00 93.88 141 ILE A CA 1
ATOM 1133 C C . ILE A 1 141 ? 0.727 -6.092 -0.820 1.00 93.88 141 ILE A C 1
ATOM 1135 O O . ILE A 1 141 ? 0.152 -6.536 0.176 1.00 93.88 141 ILE A O 1
ATOM 1139 N N . GLY A 1 142 ? 1.605 -5.087 -0.754 1.00 91.50 142 GLY A N 1
ATOM 1140 C CA . GLY A 1 142 ? 1.968 -4.412 0.495 1.00 91.50 142 GLY A CA 1
ATOM 1141 C C . GLY A 1 142 ? 0.763 -3.772 1.192 1.00 91.50 142 GLY A C 1
ATOM 1142 O O . GLY A 1 142 ? 0.627 -3.839 2.417 1.00 91.50 142 GLY A O 1
ATOM 1143 N N . ASP A 1 143 ? -0.163 -3.203 0.424 1.00 92.88 143 ASP A N 1
ATOM 1144 C CA . ASP A 1 143 ? -1.409 -2.642 0.950 1.00 92.88 143 ASP A CA 1
ATOM 1145 C C . ASP A 1 143 ? -2.330 -3.725 1.517 1.00 92.88 143 ASP A C 1
ATOM 1147 O O . ASP A 1 143 ? -2.802 -3.612 2.648 1.00 92.88 143 ASP A O 1
ATOM 1151 N N . ILE A 1 144 ? -2.544 -4.814 0.775 1.00 95.19 144 ILE A N 1
ATOM 1152 C CA . ILE A 1 144 ? -3.342 -5.963 1.226 1.00 95.19 144 ILE A CA 1
ATOM 1153 C C . ILE A 1 144 ? -2.772 -6.543 2.525 1.00 95.19 144 ILE A C 1
ATOM 1155 O O . ILE A 1 144 ? -3.524 -6.875 3.443 1.00 95.19 144 ILE A O 1
ATOM 1159 N N . GLU A 1 145 ? -1.448 -6.658 2.633 1.00 95.12 145 GLU A N 1
ATOM 1160 C CA . GLU A 1 145 ? -0.797 -7.161 3.842 1.00 95.12 145 GLU A CA 1
ATOM 1161 C C . GLU A 1 145 ? -0.973 -6.231 5.042 1.00 95.12 145 GLU A C 1
ATOM 1163 O O . GLU A 1 145 ? -1.176 -6.714 6.159 1.00 95.12 145 GLU A O 1
ATOM 1168 N N . MET A 1 146 ? -0.938 -4.915 4.836 1.00 94.25 146 MET A N 1
ATOM 1169 C CA . MET A 1 146 ? -1.243 -3.953 5.893 1.00 94.25 146 MET A CA 1
ATOM 1170 C C . MET A 1 146 ? -2.701 -4.047 6.328 1.00 94.25 146 MET A C 1
ATOM 1172 O O . MET A 1 146 ? -2.951 -4.208 7.521 1.00 94.25 146 MET A O 1
ATOM 1176 N N . ALA A 1 147 ? -3.649 -4.043 5.385 1.00 94.19 147 ALA A N 1
ATOM 1177 C CA . ALA A 1 147 ? -5.066 -4.221 5.695 1.00 94.19 147 ALA A CA 1
ATOM 1178 C C . ALA A 1 147 ? -5.294 -5.514 6.490 1.00 94.19 147 ALA A C 1
ATOM 1180 O O . ALA A 1 147 ? -5.964 -5.500 7.518 1.00 94.19 147 ALA A O 1
ATOM 1181 N N . ARG A 1 148 ? -4.650 -6.618 6.093 1.00 95.06 148 ARG A N 1
ATOM 1182 C CA . ARG A 1 148 ? -4.688 -7.885 6.831 1.00 95.06 148 ARG A CA 1
ATOM 1183 C C . ARG A 1 148 ? -4.177 -7.752 8.260 1.00 95.06 148 ARG A C 1
ATOM 1185 O O . ARG A 1 148 ? -4.833 -8.254 9.167 1.00 95.06 148 ARG A O 1
ATOM 1192 N N . LYS A 1 149 ? -3.017 -7.126 8.477 1.00 94.94 149 LYS A N 1
ATOM 1193 C CA . LYS A 1 149 ? -2.475 -6.919 9.832 1.00 94.94 149 LYS A CA 1
ATOM 1194 C C . LYS A 1 149 ? -3.457 -6.121 10.693 1.00 94.94 149 LYS A C 1
ATOM 1196 O O . LYS A 1 149 ? -3.701 -6.509 11.831 1.00 94.94 149 LYS A O 1
ATOM 1201 N N . CYS A 1 150 ? -4.062 -5.070 10.140 1.00 94.44 150 CYS A N 1
ATOM 1202 C CA . CYS A 1 150 ? -5.079 -4.281 10.830 1.00 94.44 150 CYS A CA 1
ATOM 1203 C C . CYS A 1 150 ? -6.324 -5.117 11.163 1.00 94.44 150 CYS A C 1
ATOM 1205 O O . CYS A 1 150 ? -6.740 -5.145 12.316 1.00 94.44 150 CYS A O 1
ATOM 1207 N N . GLU A 1 151 ? -6.886 -5.849 10.199 1.00 94.62 151 GLU A N 1
ATOM 1208 C CA . GLU A 1 151 ? -8.074 -6.690 10.410 1.00 94.62 151 GLU A CA 1
ATOM 1209 C C . GLU A 1 151 ? -7.832 -7.807 11.434 1.00 94.62 151 GLU A C 1
ATOM 1211 O O . GLU A 1 151 ? -8.700 -8.093 12.255 1.00 94.62 151 GLU A O 1
ATOM 1216 N N . VAL A 1 152 ? -6.637 -8.409 11.447 1.00 93.62 152 VAL A N 1
ATOM 1217 C CA . VAL A 1 152 ? -6.241 -9.385 12.477 1.00 93.62 152 VAL A CA 1
ATOM 1218 C C . VAL A 1 152 ? -6.253 -8.740 13.865 1.00 93.62 152 VAL A C 1
ATOM 1220 O O . VAL A 1 152 ? -6.846 -9.303 14.783 1.00 93.62 152 VAL A O 1
ATOM 1223 N N . SER A 1 153 ? -5.664 -7.551 14.016 1.00 93.50 153 SER A N 1
ATOM 1224 C CA . SER A 1 153 ? -5.666 -6.803 15.283 1.00 93.50 153 SER A CA 1
ATOM 1225 C C . SER A 1 153 ? -7.066 -6.359 15.719 1.00 93.50 153 SER A C 1
ATOM 1227 O O . SER A 1 153 ? -7.322 -6.224 16.911 1.00 93.50 153 SER A O 1
ATOM 1229 N N . LEU A 1 154 ? -7.986 -6.168 14.770 1.00 92.25 154 LEU A N 1
ATOM 1230 C CA . LEU A 1 154 ? -9.399 -5.870 15.026 1.00 92.25 154 LEU A CA 1
ATOM 1231 C C . LEU A 1 154 ? -10.242 -7.126 15.317 1.00 92.25 154 LEU A C 1
ATOM 1233 O O . LEU A 1 154 ? -11.452 -7.014 15.510 1.00 92.25 154 LEU A O 1
ATOM 1237 N N . GLY A 1 155 ? -9.639 -8.321 15.330 1.00 93.50 155 GLY A N 1
ATOM 1238 C CA . GLY A 1 155 ? -10.342 -9.585 15.574 1.00 93.50 155 GLY A CA 1
ATOM 1239 C C . GLY A 1 155 ? -11.166 -10.090 14.384 1.00 93.50 155 GLY A C 1
ATOM 1240 O O . GLY A 1 155 ? -12.028 -10.947 14.557 1.00 93.50 155 GLY A O 1
ATOM 1241 N N . ARG A 1 156 ? -10.903 -9.591 13.169 1.00 92.81 156 ARG A N 1
ATOM 1242 C CA . ARG A 1 156 ? -11.631 -9.906 11.926 1.00 92.81 156 ARG A CA 1
ATOM 1243 C C . ARG A 1 156 ? -10.741 -10.594 10.868 1.00 92.81 156 ARG A C 1
ATOM 1245 O O . ARG A 1 156 ? -10.799 -10.245 9.689 1.00 92.81 156 ARG A O 1
ATOM 1252 N N . PRO A 1 157 ? -9.920 -11.609 11.215 1.00 90.50 157 PRO A N 1
ATOM 1253 C CA . PRO A 1 157 ? -8.930 -12.177 10.290 1.00 90.50 157 PRO A CA 1
ATOM 1254 C C . PRO A 1 157 ? -9.551 -12.806 9.033 1.00 90.50 157 PRO A C 1
ATOM 1256 O O . PRO A 1 157 ? -8.912 -12.846 7.984 1.00 90.50 157 PRO A O 1
ATOM 1259 N N . ASN A 1 158 ? -10.798 -13.277 9.127 1.00 90.69 158 ASN A N 1
ATOM 1260 C CA . ASN A 1 158 ? -11.507 -13.947 8.036 1.00 90.69 158 ASN A CA 1
ATOM 1261 C C . ASN A 1 158 ? -11.929 -12.998 6.909 1.00 90.69 158 ASN A C 1
ATOM 1263 O O . ASN A 1 158 ? -12.286 -13.473 5.837 1.00 90.69 158 ASN A O 1
ATOM 1267 N N . ARG A 1 159 ? -11.882 -11.678 7.127 1.00 90.62 159 ARG A N 1
ATOM 1268 C CA . ARG A 1 159 ? -12.258 -10.680 6.120 1.00 90.62 159 ARG A CA 1
ATOM 1269 C C . ARG A 1 159 ? -11.303 -10.652 4.926 1.00 90.62 159 ARG A C 1
ATOM 1271 O O . ARG A 1 159 ? -11.688 -10.292 3.817 1.00 90.62 159 ARG A O 1
ATOM 1278 N N . VAL A 1 160 ? -10.055 -11.060 5.145 1.00 94.00 160 VAL A N 1
ATOM 1279 C CA . VAL A 1 160 ? -9.031 -11.171 4.106 1.00 94.00 160 VAL A CA 1
ATOM 1280 C C . VAL A 1 160 ? -8.994 -12.608 3.591 1.00 94.00 160 VAL A C 1
ATOM 1282 O O . VAL A 1 160 ? -8.470 -13.503 4.254 1.00 94.00 160 VAL A O 1
ATOM 1285 N N . ASP A 1 161 ? -9.508 -12.836 2.378 1.00 95.19 161 ASP A N 1
ATOM 1286 C CA . ASP A 1 161 ? -9.422 -14.148 1.726 1.00 95.19 161 ASP A CA 1
ATOM 1287 C C . ASP A 1 161 ? -7.982 -14.448 1.288 1.00 95.19 161 ASP A C 1
ATOM 1289 O O . ASP A 1 161 ? -7.521 -14.060 0.208 1.00 95.19 161 ASP A O 1
ATOM 1293 N N . MET A 1 162 ? -7.277 -15.204 2.129 1.00 95.19 162 MET A N 1
ATOM 1294 C CA . MET A 1 162 ? -5.891 -15.589 1.889 1.00 95.19 162 MET A CA 1
ATOM 1295 C C . MET A 1 162 ? -5.694 -16.428 0.625 1.00 95.19 162 MET A C 1
ATOM 1297 O O . MET A 1 162 ? -4.618 -16.367 0.038 1.00 95.19 162 MET A O 1
ATOM 1301 N N . LYS A 1 163 ? -6.703 -17.163 0.138 1.00 96.94 163 LYS A N 1
ATOM 1302 C CA . LYS A 1 163 ? -6.561 -17.901 -1.128 1.00 96.94 163 LYS A CA 1
ATOM 1303 C C . LYS A 1 163 ? -6.435 -16.943 -2.308 1.00 96.94 163 LYS A C 1
ATOM 1305 O O . LYS A 1 163 ? -5.715 -17.250 -3.257 1.00 96.94 163 LYS A O 1
ATOM 1310 N N . ILE A 1 164 ? -7.118 -15.798 -2.265 1.00 96.69 164 ILE A N 1
ATOM 1311 C CA . ILE A 1 164 ? -6.966 -14.751 -3.281 1.00 96.69 164 ILE A CA 1
ATOM 1312 C C . ILE A 1 164 ? -5.601 -14.073 -3.125 1.00 96.69 164 ILE A C 1
ATOM 1314 O O . ILE A 1 164 ? -4.893 -13.929 -4.119 1.00 96.69 164 ILE A O 1
ATOM 1318 N N . VAL A 1 165 ? -5.190 -13.742 -1.894 1.00 96.38 165 VAL A N 1
ATOM 1319 C CA . VAL A 1 165 ? -3.881 -13.117 -1.622 1.00 96.38 165 VAL A CA 1
ATOM 1320 C C . VAL A 1 165 ? -2.721 -13.970 -2.142 1.00 96.38 165 VAL A C 1
ATOM 1322 O O . VAL A 1 165 ? -1.844 -13.456 -2.833 1.00 96.38 165 VAL A O 1
ATOM 1325 N N . GLU A 1 166 ? -2.725 -15.279 -1.889 1.00 97.19 166 GLU A N 1
ATOM 1326 C CA . GLU A 1 166 ? -1.662 -16.167 -2.379 1.00 97.19 166 GLU A CA 1
ATOM 1327 C C . GLU A 1 166 ? -1.650 -16.277 -3.914 1.00 97.19 166 GLU A C 1
ATOM 1329 O O . GLU A 1 166 ? -0.583 -16.360 -4.521 1.00 97.19 166 GLU A O 1
ATOM 1334 N N . ARG A 1 167 ? -2.811 -16.189 -4.580 1.00 97.88 167 ARG A N 1
ATOM 1335 C CA . ARG A 1 167 ? -2.875 -16.130 -6.054 1.00 97.88 167 ARG A CA 1
ATOM 1336 C C . ARG A 1 167 ? -2.302 -14.829 -6.610 1.00 97.88 167 ARG A C 1
ATOM 1338 O O . ARG A 1 167 ? -1.606 -14.868 -7.620 1.00 97.88 167 ARG A O 1
ATOM 1345 N N . ILE A 1 168 ? -2.570 -13.701 -5.954 1.00 97.00 168 ILE A N 1
ATOM 1346 C CA . ILE A 1 168 ? -1.999 -12.389 -6.298 1.00 97.00 168 ILE A CA 1
ATOM 1347 C C . ILE A 1 168 ? -0.468 -12.438 -6.170 1.00 97.00 168 ILE A C 1
ATOM 1349 O O . ILE A 1 168 ? 0.242 -12.052 -7.098 1.00 97.00 168 ILE A O 1
ATOM 1353 N N . LYS A 1 169 ? 0.051 -12.989 -5.066 1.00 96.38 169 LYS A N 1
ATOM 1354 C CA . LYS A 1 169 ? 1.496 -13.168 -4.850 1.00 96.38 169 LYS A CA 1
ATOM 1355 C C . LYS A 1 169 ? 2.134 -14.110 -5.868 1.00 96.38 169 LYS A C 1
ATOM 1357 O O . LYS A 1 169 ? 3.206 -13.806 -6.384 1.00 96.38 169 LYS A O 1
ATOM 1362 N N . SER A 1 170 ? 1.474 -15.225 -6.185 1.00 96.56 170 SER A N 1
ATOM 1363 C CA . SER A 1 170 ? 1.921 -16.149 -7.234 1.00 96.56 170 SER A CA 1
ATOM 1364 C C . SER A 1 170 ? 2.044 -15.437 -8.577 1.00 96.56 170 SER A C 1
ATOM 1366 O O . SER A 1 170 ? 3.069 -15.565 -9.237 1.00 96.56 170 SER A O 1
ATOM 1368 N N . LEU A 1 171 ? 1.045 -14.632 -8.948 1.00 95.69 171 LEU A N 1
ATOM 1369 C CA . LEU A 1 171 ? 1.068 -13.863 -10.189 1.00 95.69 171 LEU A CA 1
ATOM 1370 C C . LEU A 1 171 ? 2.212 -12.835 -10.211 1.00 95.69 171 LEU A C 1
ATOM 1372 O O . LEU A 1 171 ? 2.893 -12.709 -11.225 1.00 95.69 171 LEU A O 1
ATOM 1376 N N . SER A 1 172 ? 2.464 -12.136 -9.097 1.00 94.00 172 SER A N 1
ATOM 1377 C CA . SER A 1 172 ? 3.616 -11.222 -8.981 1.00 94.00 172 SER A CA 1
ATOM 1378 C C . SER A 1 172 ? 4.942 -11.970 -9.155 1.00 94.00 172 SER A C 1
ATOM 1380 O O . SER A 1 172 ? 5.815 -11.532 -9.900 1.00 94.00 172 SER A O 1
ATOM 1382 N N . ASN A 1 173 ? 5.079 -13.158 -8.559 1.00 93.31 173 ASN A N 1
ATOM 1383 C CA . ASN A 1 173 ? 6.272 -13.989 -8.730 1.00 93.31 173 ASN A CA 1
ATOM 1384 C C . ASN A 1 173 ? 6.437 -14.514 -10.167 1.00 93.31 173 ASN A C 1
ATOM 1386 O O . ASN A 1 173 ? 7.563 -14.569 -10.661 1.00 93.31 173 ASN A O 1
ATOM 1390 N N . GLU A 1 174 ? 5.347 -14.882 -10.848 1.00 91.81 174 GLU A N 1
ATOM 1391 C CA . GLU A 1 174 ? 5.362 -15.227 -12.278 1.00 91.81 174 GLU A CA 1
ATOM 1392 C C . GLU A 1 174 ? 5.923 -14.057 -13.102 1.00 91.81 174 GLU A C 1
ATOM 1394 O O . GLU A 1 174 ? 6.846 -14.254 -13.891 1.00 91.81 174 GLU A O 1
ATOM 1399 N N . MET A 1 175 ? 5.432 -12.833 -12.869 1.00 88.56 175 MET A N 1
ATOM 1400 C CA . MET A 1 175 ? 5.894 -11.630 -13.571 1.00 88.56 175 MET A CA 1
ATOM 1401 C C . MET A 1 175 ? 7.368 -11.319 -13.282 1.00 88.56 175 MET A C 1
ATOM 1403 O O . MET A 1 175 ? 8.144 -11.043 -14.199 1.00 88.56 175 MET A O 1
ATOM 1407 N N . ARG A 1 176 ? 7.790 -11.437 -12.021 1.00 88.31 176 ARG A N 1
ATOM 1408 C CA . ARG A 1 176 ? 9.174 -11.199 -11.594 1.00 88.31 176 ARG A CA 1
ATOM 1409 C C . ARG A 1 176 ? 10.166 -12.122 -12.296 1.00 88.31 176 ARG A C 1
ATOM 1411 O O . ARG A 1 176 ? 11.254 -11.678 -12.675 1.00 88.31 176 ARG A O 1
ATOM 1418 N N . ASN A 1 177 ? 9.774 -13.383 -12.473 1.00 87.12 177 ASN A N 1
ATOM 1419 C CA . ASN A 1 177 ? 10.581 -14.433 -13.090 1.00 87.12 177 ASN A CA 1
ATOM 1420 C C . ASN A 1 177 ? 10.421 -14.508 -14.615 1.00 87.12 177 ASN A C 1
ATOM 1422 O O . ASN A 1 177 ? 11.129 -15.281 -15.260 1.00 87.12 177 ASN A O 1
ATOM 1426 N N . TYR A 1 178 ? 9.512 -13.729 -15.205 1.00 82.31 178 TYR A N 1
ATOM 1427 C CA . TYR A 1 178 ? 9.315 -13.721 -16.646 1.00 82.31 178 TYR A CA 1
ATOM 1428 C C . TYR A 1 178 ? 10.539 -13.116 -17.348 1.00 82.31 178 TYR A C 1
ATOM 1430 O O . TYR A 1 178 ? 10.914 -11.956 -17.128 1.00 82.31 178 TYR A O 1
ATOM 1438 N N . TYR A 1 179 ? 11.169 -13.931 -18.193 1.00 75.75 179 TYR A N 1
ATOM 1439 C CA . TYR A 1 179 ? 12.275 -13.524 -19.046 1.00 75.75 179 TYR A CA 1
ATOM 1440 C C . TYR A 1 179 ? 11.724 -12.917 -20.333 1.00 75.75 179 TYR A C 1
ATOM 1442 O O . TYR A 1 179 ? 10.946 -13.557 -21.037 1.00 75.75 179 TYR A O 1
ATOM 1450 N N . PHE A 1 180 ? 12.152 -11.697 -20.651 1.00 69.31 180 PHE A N 1
ATOM 1451 C CA . PHE A 1 180 ? 11.900 -11.089 -21.951 1.00 69.31 180 PHE A CA 1
ATOM 1452 C C . PHE A 1 180 ? 13.001 -11.567 -22.890 1.00 69.31 180 PHE A C 1
ATOM 1454 O O . PHE A 1 180 ? 14.157 -11.182 -22.681 1.00 69.31 180 PHE A O 1
ATOM 1461 N N . PRO A 1 181 ? 12.692 -12.383 -23.915 1.00 61.03 181 PRO A N 1
ATOM 1462 C CA . PRO A 1 181 ? 13.615 -12.531 -25.027 1.00 61.03 181 PRO A CA 1
ATOM 1463 C C . PRO A 1 181 ? 13.900 -11.120 -25.540 1.00 61.03 181 PRO A C 1
ATOM 1465 O O . PRO A 1 181 ? 12.962 -10.327 -25.661 1.00 61.03 181 PRO A O 1
ATOM 1468 N N . LYS A 1 182 ? 15.174 -10.776 -25.768 1.00 53.53 182 LYS A N 1
ATOM 1469 C CA . LYS A 1 182 ? 15.496 -9.522 -26.455 1.00 53.53 182 LYS A CA 1
ATOM 1470 C C . LYS A 1 182 ? 14.676 -9.515 -27.743 1.00 53.53 182 LYS A C 1
ATOM 1472 O O . LYS A 1 182 ? 14.780 -10.448 -28.532 1.00 53.53 182 LYS A O 1
ATOM 1477 N N . ASP A 1 183 ? 13.806 -8.519 -27.889 1.00 50.44 183 ASP A N 1
ATOM 1478 C CA . ASP A 1 183 ? 13.130 -8.271 -29.154 1.00 50.44 183 ASP A CA 1
ATOM 1479 C C . ASP A 1 183 ? 14.244 -7.911 -30.142 1.00 50.44 183 ASP A C 1
ATOM 1481 O O . ASP A 1 183 ? 14.786 -6.804 -30.123 1.00 50.44 183 ASP A O 1
ATOM 1485 N N . ASP A 1 184 ? 14.653 -8.887 -30.950 1.00 43.16 184 ASP A N 1
ATOM 1486 C CA . ASP A 1 184 ? 15.614 -8.714 -32.030 1.00 43.16 184 ASP A CA 1
ATOM 1487 C C . ASP A 1 184 ? 14.955 -7.859 -33.125 1.00 43.16 184 ASP A C 1
ATOM 1489 O O . ASP A 1 184 ? 14.457 -8.365 -34.123 1.00 43.16 184 ASP A O 1
ATOM 1493 N N . GLY A 1 185 ? 14.879 -6.547 -32.891 1.00 47.09 185 GLY A N 1
ATOM 1494 C CA . GLY A 1 185 ? 14.769 -5.465 -33.876 1.00 47.09 185 GLY A CA 1
ATOM 1495 C C . GLY A 1 185 ? 13.596 -5.439 -34.868 1.00 47.09 185 GLY A C 1
ATOM 1496 O O . GLY A 1 185 ? 13.523 -4.480 -35.630 1.00 47.09 185 GLY A O 1
ATOM 1497 N N . PHE A 1 186 ? 12.698 -6.429 -34.907 1.00 47.09 186 PHE A N 1
ATOM 1498 C CA . PHE A 1 186 ? 11.783 -6.608 -36.047 1.00 47.09 186 PHE A CA 1
ATOM 1499 C C . PHE A 1 186 ? 10.294 -6.366 -35.777 1.00 47.09 186 PHE A C 1
ATOM 1501 O O . PHE A 1 186 ? 9.536 -6.212 -36.734 1.00 47.09 186 PHE A O 1
ATOM 1508 N N . PHE A 1 187 ? 9.852 -6.274 -34.520 1.00 45.34 187 PHE A N 1
ATOM 1509 C CA . PHE A 1 187 ? 8.448 -6.007 -34.196 1.00 45.34 187 PHE A CA 1
ATOM 1510 C C . PHE A 1 187 ? 8.318 -4.701 -33.415 1.00 45.34 187 PHE A C 1
ATOM 1512 O O . PHE A 1 187 ? 8.917 -4.538 -32.357 1.00 45.34 187 PHE A O 1
ATOM 1519 N N . ALA A 1 188 ? 7.520 -3.763 -33.936 1.00 49.62 188 ALA A N 1
ATOM 1520 C CA . ALA A 1 188 ? 7.118 -2.570 -33.199 1.00 49.62 188 ALA A CA 1
ATOM 1521 C C . ALA A 1 188 ? 6.554 -2.979 -31.824 1.00 49.62 188 ALA A C 1
ATOM 1523 O O . ALA A 1 188 ? 5.755 -3.915 -31.757 1.00 49.62 188 ALA A O 1
ATOM 1524 N N . GLU A 1 189 ? 6.936 -2.267 -30.755 1.00 50.72 189 GLU A N 1
ATOM 1525 C CA . GLU A 1 189 ? 6.668 -2.552 -29.324 1.00 50.72 189 GLU A CA 1
ATOM 1526 C C . GLU A 1 189 ? 5.204 -2.911 -28.970 1.00 50.72 189 GLU A C 1
ATOM 1528 O O . GLU A 1 189 ? 4.920 -3.473 -27.912 1.00 50.72 189 GLU A O 1
ATOM 1533 N N . VAL A 1 190 ? 4.257 -2.622 -29.864 1.00 48.50 190 VAL A N 1
ATOM 1534 C CA . VAL A 1 190 ? 2.819 -2.908 -29.745 1.00 48.50 190 VAL A CA 1
ATOM 1535 C C . VAL A 1 190 ? 2.461 -4.370 -30.096 1.00 48.50 190 VAL A C 1
ATOM 1537 O O . VAL A 1 190 ? 1.378 -4.844 -29.747 1.00 48.50 190 VAL A O 1
ATOM 1540 N N . SER A 1 191 ? 3.358 -5.106 -30.763 1.00 54.34 191 SER A N 1
ATOM 1541 C CA . SER A 1 191 ? 3.059 -6.403 -31.401 1.00 54.34 191 SER A CA 1
ATOM 1542 C C . SER A 1 191 ? 3.896 -7.586 -30.900 1.00 54.34 191 SER A C 1
ATOM 1544 O O . SER A 1 191 ? 3.821 -8.660 -31.494 1.00 54.34 191 SER A O 1
ATOM 1546 N N . SER A 1 192 ? 4.684 -7.439 -29.828 1.00 72.62 192 SER A N 1
ATOM 1547 C CA . SER A 1 192 ? 5.460 -8.570 -29.304 1.00 72.62 192 SER A CA 1
ATOM 1548 C C . SER A 1 192 ? 4.604 -9.495 -28.430 1.00 72.62 192 SER A C 1
ATOM 1550 O O . SER A 1 192 ? 3.697 -9.067 -27.711 1.00 72.62 192 SER A O 1
ATOM 1552 N N . ILE A 1 193 ? 4.891 -10.800 -28.469 1.00 78.25 193 ILE A N 1
ATOM 1553 C CA . ILE A 1 193 ? 4.229 -11.793 -27.602 1.00 78.25 193 ILE A CA 1
ATOM 1554 C C . ILE A 1 193 ? 4.420 -11.408 -26.129 1.00 78.25 193 ILE A C 1
ATOM 1556 O O . ILE A 1 193 ? 3.478 -11.477 -25.344 1.00 78.25 193 ILE A O 1
ATOM 1560 N N . SER A 1 194 ? 5.603 -10.904 -25.771 1.00 79.75 194 SER A N 1
ATOM 1561 C CA . SER A 1 194 ? 5.912 -10.402 -24.430 1.00 79.75 194 SER A CA 1
ATOM 1562 C C . SER A 1 194 ? 4.977 -9.277 -23.979 1.00 79.75 194 SER A C 1
ATOM 1564 O O . SER A 1 194 ? 4.521 -9.288 -22.835 1.00 79.75 194 SER A O 1
ATOM 1566 N N . ARG A 1 195 ? 4.630 -8.341 -24.874 1.00 79.06 195 ARG A N 1
ATOM 1567 C CA . ARG A 1 195 ? 3.634 -7.290 -24.616 1.00 79.06 195 ARG A CA 1
ATOM 1568 C C . ARG A 1 195 ? 2.274 -7.891 -24.262 1.00 79.06 195 ARG A C 1
ATOM 1570 O O . ARG A 1 195 ? 1.707 -7.546 -23.229 1.00 79.06 195 ARG A O 1
ATOM 1577 N N . LYS A 1 196 ? 1.787 -8.838 -25.069 1.00 84.19 196 LYS A N 1
ATOM 1578 C CA . LYS A 1 196 ? 0.500 -9.515 -24.831 1.00 84.19 196 LYS A CA 1
ATOM 1579 C C . LYS A 1 196 ? 0.497 -10.351 -23.553 1.00 84.19 196 LYS A C 1
ATOM 1581 O O . LYS A 1 196 ? -0.505 -10.360 -22.844 1.00 84.19 196 LYS A O 1
ATOM 1586 N N . THR A 1 197 ? 1.617 -10.982 -23.208 1.00 86.06 197 THR A N 1
ATOM 1587 C CA . THR A 1 197 ? 1.772 -11.689 -21.930 1.00 86.06 197 THR A CA 1
ATOM 1588 C C . THR A 1 197 ? 1.649 -10.736 -20.740 1.00 86.06 197 THR A C 1
ATOM 1590 O O . THR A 1 197 ? 0.962 -11.060 -19.771 1.00 86.06 197 THR A O 1
ATOM 1593 N N . MET A 1 198 ? 2.255 -9.546 -20.809 1.00 86.31 198 MET A N 1
ATOM 1594 C CA . MET A 1 198 ? 2.105 -8.529 -19.760 1.00 86.31 198 MET A CA 1
ATOM 1595 C C . MET A 1 198 ? 0.671 -8.005 -19.665 1.00 86.31 198 MET A C 1
ATOM 1597 O O . MET A 1 198 ? 0.154 -7.881 -18.558 1.00 86.31 198 MET A O 1
ATOM 1601 N N . ASP A 1 199 ? 0.008 -7.751 -20.795 1.00 85.62 199 ASP A N 1
ATOM 1602 C CA . ASP A 1 199 ? -1.391 -7.307 -20.804 1.00 85.62 199 ASP A CA 1
ATOM 1603 C C . ASP A 1 199 ? -2.310 -8.379 -20.173 1.00 85.62 199 ASP A C 1
ATOM 1605 O O . ASP A 1 199 ? -3.187 -8.067 -19.367 1.00 85.62 199 ASP A O 1
ATOM 1609 N N . GLN A 1 200 ? -2.053 -9.664 -20.447 1.00 88.69 200 GLN A N 1
ATOM 1610 C CA . GLN A 1 200 ? -2.756 -10.781 -19.808 1.00 88.69 200 GLN A CA 1
ATOM 1611 C C . GLN A 1 200 ? -2.471 -10.861 -18.298 1.00 88.69 200 GLN A C 1
ATOM 1613 O O . GLN A 1 200 ? -3.371 -11.168 -17.513 1.00 88.69 200 GLN A O 1
ATOM 1618 N N . CYS A 1 201 ? -1.227 -10.609 -17.880 1.00 91.12 201 CYS A N 1
ATOM 1619 C CA . CYS A 1 201 ? -0.841 -10.549 -16.470 1.00 91.12 201 CYS A CA 1
ATOM 1620 C C . CYS A 1 201 ? -1.589 -9.423 -15.745 1.00 91.12 201 CYS A C 1
ATOM 1622 O O . CYS A 1 201 ? -2.210 -9.671 -14.711 1.00 91.12 201 CYS A O 1
ATOM 1624 N N . LEU A 1 202 ? -1.617 -8.225 -16.335 1.00 89.81 202 LEU A N 1
ATOM 1625 C CA . LEU A 1 202 ? -2.355 -7.076 -15.817 1.00 89.81 202 LEU A CA 1
ATOM 1626 C C . LEU A 1 202 ? -3.845 -7.395 -15.651 1.00 89.81 202 LEU A C 1
ATOM 1628 O O . LEU A 1 202 ? -4.395 -7.187 -14.573 1.00 89.81 202 LEU A O 1
ATOM 1632 N N . TRP A 1 203 ? -4.481 -7.977 -16.671 1.00 91.38 203 TRP A N 1
ATOM 1633 C CA . TRP A 1 203 ? -5.891 -8.365 -16.595 1.00 91.38 203 TRP A CA 1
ATOM 1634 C C . TRP A 1 203 ? -6.157 -9.404 -15.492 1.00 91.38 203 TRP A C 1
ATOM 1636 O O . TRP A 1 203 ? -7.101 -9.266 -14.713 1.00 91.38 203 TRP A O 1
ATOM 1646 N N . ARG A 1 204 ? -5.306 -10.438 -15.373 1.00 94.50 204 ARG A N 1
ATOM 1647 C CA . ARG A 1 204 ? -5.412 -11.442 -14.292 1.00 94.50 204 ARG A CA 1
ATOM 1648 C C . ARG A 1 204 ? -5.288 -10.781 -12.920 1.00 94.50 204 ARG A C 1
ATOM 1650 O O . ARG A 1 204 ? -5.996 -11.168 -11.990 1.00 94.50 204 ARG A O 1
ATOM 1657 N N . PHE A 1 205 ? -4.390 -9.810 -12.794 1.00 94.56 205 PHE A N 1
ATOM 1658 C CA . PHE A 1 205 ? -4.166 -9.077 -11.559 1.00 94.56 205 PHE A CA 1
ATOM 1659 C C . PHE A 1 205 ? -5.381 -8.217 -11.191 1.00 94.56 205 PHE A C 1
ATOM 1661 O O . PHE A 1 205 ? -5.864 -8.305 -10.063 1.00 94.56 205 PHE A O 1
ATOM 1668 N N . GLU A 1 206 ? -5.948 -7.489 -12.155 1.00 92.81 206 GLU A N 1
ATOM 1669 C CA . GLU A 1 206 ? -7.177 -6.703 -11.986 1.00 92.81 206 GLU A CA 1
ATOM 1670 C C . GLU A 1 206 ? -8.349 -7.575 -11.545 1.00 92.81 206 GLU A C 1
ATOM 1672 O O . GLU A 1 206 ? -9.028 -7.283 -10.561 1.00 92.81 206 GLU A O 1
ATOM 1677 N N . PHE A 1 207 ? -8.542 -8.705 -12.223 1.00 94.25 207 PHE A N 1
ATOM 1678 C CA . PHE A 1 207 ? -9.579 -9.664 -11.882 1.00 94.25 207 PHE A CA 1
ATOM 1679 C C . PHE A 1 207 ? -9.448 -10.164 -10.435 1.00 94.25 207 PHE A C 1
ATOM 1681 O O . PHE A 1 207 ? -10.439 -10.237 -9.701 1.00 94.25 207 PHE A O 1
ATOM 1688 N N . LEU A 1 208 ? -8.227 -10.494 -10.001 1.00 96.94 208 LEU A N 1
ATOM 1689 C CA . LEU A 1 208 ? -7.966 -10.940 -8.633 1.00 96.94 208 LEU A CA 1
ATOM 1690 C C . LEU A 1 208 ? -8.189 -9.824 -7.606 1.00 96.94 208 LEU A C 1
ATOM 1692 O O . LEU A 1 208 ? -8.779 -10.103 -6.563 1.00 96.94 208 LEU A O 1
ATOM 1696 N N . LEU A 1 209 ? -7.777 -8.585 -7.895 1.00 95.56 209 LEU A N 1
ATOM 1697 C CA . LEU A 1 209 ? -8.013 -7.430 -7.023 1.00 95.56 209 LEU A CA 1
ATOM 1698 C C . LEU A 1 209 ? -9.504 -7.115 -6.881 1.00 95.56 209 LEU A C 1
ATOM 1700 O O . LEU A 1 209 ? -9.990 -6.957 -5.765 1.00 95.56 209 LEU A O 1
ATOM 1704 N N . ASN A 1 210 ? -10.258 -7.120 -7.979 1.00 94.69 210 ASN A N 1
ATOM 1705 C CA . ASN A 1 210 ? -11.707 -6.918 -7.946 1.00 94.69 210 ASN A CA 1
ATOM 1706 C C . ASN A 1 210 ? -12.398 -8.000 -7.109 1.00 94.69 210 ASN A C 1
ATOM 1708 O O . ASN A 1 210 ? -13.265 -7.705 -6.282 1.00 94.69 210 ASN A O 1
ATOM 1712 N N . LYS A 1 211 ? -11.970 -9.260 -7.261 1.00 95.56 211 LYS A N 1
ATOM 1713 C CA . LYS A 1 211 ? -12.479 -10.365 -6.446 1.00 95.56 211 LYS A CA 1
ATOM 1714 C C . LYS A 1 211 ? -12.099 -10.216 -4.973 1.00 95.56 211 LYS A C 1
ATOM 1716 O O . LYS A 1 211 ? -12.940 -10.481 -4.113 1.00 95.56 211 LYS A O 1
ATOM 1721 N N . PHE A 1 212 ? -10.869 -9.796 -4.682 1.00 96.31 212 PHE A N 1
ATOM 1722 C CA . PHE A 1 212 ? -10.403 -9.513 -3.326 1.00 96.31 212 PHE A CA 1
ATOM 1723 C C . PHE A 1 212 ? -11.279 -8.446 -2.664 1.00 96.31 212 PHE A C 1
ATOM 1725 O O . PHE A 1 212 ? -11.887 -8.722 -1.634 1.00 96.31 212 PHE A O 1
ATOM 1732 N N . THR A 1 213 ? -11.422 -7.280 -3.297 1.00 95.25 213 THR A N 1
ATOM 1733 C CA . THR A 1 213 ? -12.220 -6.155 -2.796 1.00 95.25 213 THR A CA 1
ATOM 1734 C C . THR A 1 213 ? -13.676 -6.558 -2.578 1.00 95.25 213 THR A C 1
ATOM 1736 O O . THR A 1 213 ? -14.226 -6.336 -1.502 1.00 95.25 213 THR A O 1
ATOM 1739 N N . ALA A 1 214 ? -14.298 -7.235 -3.549 1.00 94.19 214 ALA A N 1
ATOM 1740 C CA . ALA A 1 214 ? -15.671 -7.713 -3.405 1.00 94.19 214 ALA A CA 1
ATOM 1741 C C . ALA A 1 214 ? -15.826 -8.693 -2.230 1.00 94.19 214 ALA A C 1
ATOM 1743 O O . ALA A 1 214 ? -16.814 -8.632 -1.500 1.00 94.19 214 ALA A O 1
ATOM 1744 N N . THR A 1 215 ? -14.857 -9.587 -2.034 1.00 94.19 215 THR A N 1
ATOM 1745 C CA . THR A 1 215 ? -14.868 -10.559 -0.933 1.00 94.19 215 THR A CA 1
ATOM 1746 C C . THR A 1 215 ? -14.693 -9.856 0.414 1.00 94.19 215 THR A C 1
ATOM 1748 O O . THR A 1 215 ? -15.485 -10.088 1.324 1.00 94.19 215 THR A O 1
ATOM 1751 N N . PHE A 1 216 ? -13.747 -8.919 0.509 1.00 95.12 216 PHE A N 1
ATOM 1752 C CA . PHE A 1 216 ? -13.479 -8.115 1.703 1.00 95.12 216 PHE A CA 1
ATOM 1753 C C . PHE A 1 216 ? -14.691 -7.278 2.147 1.00 95.12 216 PHE A C 1
ATOM 1755 O O . PHE A 1 216 ? -14.977 -7.166 3.339 1.00 95.12 216 PHE A O 1
ATOM 1762 N N . ILE A 1 217 ? -15.425 -6.705 1.187 1.00 93.31 217 ILE A N 1
ATOM 1763 C CA . ILE A 1 217 ? -16.626 -5.892 1.438 1.00 93.31 217 ILE A CA 1
ATOM 1764 C C . ILE A 1 217 ? -17.836 -6.756 1.837 1.00 93.31 217 ILE A C 1
ATOM 1766 O O . ILE A 1 217 ? -18.700 -6.306 2.595 1.00 93.31 217 ILE A O 1
ATOM 1770 N N . ASN A 1 218 ? -17.957 -7.964 1.277 1.00 87.31 218 ASN A N 1
ATOM 1771 C CA . ASN A 1 218 ? -19.141 -8.814 1.452 1.00 87.31 218 ASN A CA 1
ATOM 1772 C C . ASN A 1 218 ? -19.030 -9.811 2.610 1.00 87.31 218 ASN A C 1
ATOM 1774 O O . ASN A 1 218 ? -20.068 -10.257 3.100 1.00 87.31 218 ASN A O 1
ATOM 1778 N N . LEU A 1 219 ? -17.821 -10.145 3.066 1.00 76.25 219 LEU A N 1
ATOM 1779 C CA . LEU A 1 219 ? -17.610 -10.889 4.305 1.00 76.25 219 LEU A CA 1
ATOM 1780 C C . LEU A 1 219 ? -17.943 -9.976 5.490 1.00 76.25 219 LEU A C 1
ATOM 1782 O O . LEU A 1 219 ? -17.077 -9.320 6.066 1.00 76.25 219 LEU A O 1
ATOM 1786 N N . LYS A 1 220 ? -19.239 -9.888 5.804 1.00 58.69 220 LYS A N 1
ATOM 1787 C CA . LYS A 1 220 ? -19.724 -9.273 7.038 1.00 58.69 220 LYS A CA 1
ATOM 1788 C C . LYS A 1 220 ? -19.267 -10.094 8.246 1.00 58.69 220 LYS A C 1
ATOM 1790 O O . LYS A 1 220 ? -19.198 -11.320 8.169 1.00 58.69 220 LYS A O 1
ATOM 1795 N N . MET A 1 221 ? -18.964 -9.347 9.309 1.00 51.50 221 MET A N 1
ATOM 1796 C CA . MET A 1 221 ? -18.716 -9.794 10.684 1.00 51.50 221 MET A CA 1
ATOM 1797 C C . MET A 1 221 ? -19.738 -10.822 11.158 1.00 51.50 221 MET A C 1
ATOM 1799 O O . MET A 1 221 ? -20.941 -10.608 10.876 1.00 51.50 221 MET A O 1
#

Secondary structure (DSSP, 8-state):
--SHHHHHHHHHHHSS----SHHHHHHHHHHTTTSPPPHHHHHHHHHHHHHHHHHHHHSTT--HHHHHHHHHHHHHHHHHHHHHTSTT--HHHHHHHHHHHHHHHHHHHHHTT----TT--TT--S---HHHHHHHHHHHHHHHHHHHHHHHHTT-GGGS-HHHHHHHHHHHHHHHH-------S-S-TTS-HHHHHHHHHHHHHHHHHHHHHHHHHH---